Protein AF-0000000065829802 (afdb_homodimer)

Organism: Mycobacterium marinum (strain ATCC BAA-535 / M) (NCBI:txid216594)

Radius of gyration: 25.61 Å; Cα contacts (8 Å, |Δi|>4): 274; chains: 2; bounding box: 44×84×110 Å

Sequence (202 aa):
MVVASAPAKPGSVGQQESASRDATASPWVTIVWDDPVNLMTYVTYVFQKLFGYSEPHATKLMLQVHNEGRAVVSAGSREAMEVDVSKLHAAGLWATMQQDRMVVASAPAKPGSVGQQESASRDATASPWVTIVWDDPVNLMTYVTYVFQKLFGYSEPHATKLMLQVHNEGRAVVSAGSREAMEVDVSKLHAAGLWATMQQDR

Nearest PDB structures (foldseek):
  9ayo-assembly1_A  TM=1.003E+00  e=1.820E-13  Mycolicibacterium smegmatis MC2 155
  9ayn-assembly1_A  TM=9.683E-01  e=1.147E-13  Mycolicibacterium smegmatis MC2 155
  1r6o-assembly1_C  TM=9.311E-01  e=1.785E-07  Escherichia coli
  3o2h-assembly1_A  TM=8.817E-01  e=1.201E-07  Escherichia coli K-12
  2wa8-assembly2_C  TM=8.716E-01  e=1.464E-07  Escherichia coli K-12

Structure (mmCIF, N/CA/C/O backbone):
data_AF-0000000065829802-model_v1
#
loop_
_entity.id
_entity.type
_entity.pdbx_description
1 polymer 'ATP-dependent Clp protease adapter protein ClpS'
#
loop_
_atom_site.group_PDB
_atom_site.id
_atom_site.type_symbol
_atom_site.label_atom_id
_atom_site.label_alt_id
_atom_site.label_comp_id
_atom_site.label_asym_id
_atom_site.label_entity_id
_atom_site.label_seq_id
_atom_site.pdbx_PDB_ins_code
_atom_site.Cartn_x
_atom_site.Cartn_y
_atom_site.Cartn_z
_atom_site.occupancy
_atom_site.B_iso_or_equiv
_atom_site.auth_seq_id
_atom_site.auth_comp_id
_atom_site.auth_asym_id
_atom_site.auth_atom_id
_atom_site.pdbx_PDB_model_num
ATOM 1 N N . MET A 1 1 ? -8.609 -43.938 58.312 1 27.06 1 MET A N 1
ATOM 2 C CA . MET A 1 1 ? -7.906 -44.062 57.062 1 27.06 1 MET A CA 1
ATOM 3 C C . MET A 1 1 ? -8.555 -43.156 56 1 27.06 1 MET A C 1
ATOM 5 O O . MET A 1 1 ? -9.508 -43.594 55.344 1 27.06 1 MET A O 1
ATOM 9 N N . VAL A 1 2 ? -8.68 -41.906 56.375 1 39.81 2 VAL A N 1
ATOM 10 C CA . VAL A 1 2 ? -9.398 -40.875 55.625 1 39.81 2 VAL A CA 1
ATOM 11 C C . VAL A 1 2 ? -8.766 -40.75 54.25 1 39.81 2 VAL A C 1
ATOM 13 O O . VAL A 1 2 ? -7.551 -40.531 54.125 1 39.81 2 VAL A O 1
ATOM 16 N N . VAL A 1 3 ? -9.367 -41.438 53.219 1 34.28 3 VAL A N 1
ATOM 17 C CA . VAL A 1 3 ? -9.023 -41.469 51.812 1 34.28 3 VAL A CA 1
ATOM 18 C C . VAL A 1 3 ? -8.938 -40.062 51.281 1 34.28 3 VAL A C 1
ATOM 20 O O . VAL A 1 3 ? -9.844 -39.25 51.469 1 34.28 3 VAL A O 1
ATOM 23 N N . ALA A 1 4 ? -7.742 -39.438 51.312 1 39.91 4 ALA A N 1
ATOM 24 C CA . ALA A 1 4 ? -7.383 -38.125 50.781 1 39.91 4 ALA A CA 1
ATOM 25 C C . ALA A 1 4 ? -7.797 -38 49.344 1 39.91 4 ALA A C 1
ATOM 27 O O . ALA A 1 4 ? -7.496 -38.875 48.5 1 39.91 4 ALA A O 1
ATOM 28 N N . SER A 1 5 ? -9.023 -37.469 49.125 1 37.91 5 SER A N 1
ATOM 29 C CA . SER A 1 5 ? -9.516 -37.219 47.781 1 37.91 5 SER A CA 1
ATOM 30 C C . SER A 1 5 ? -8.477 -36.469 46.938 1 37.91 5 SER A C 1
ATOM 32 O O . SER A 1 5 ? -7.781 -35.594 47.438 1 37.91 5 SER A O 1
ATOM 34 N N . ALA A 1 6 ? -7.781 -37.219 46.062 1 40.75 6 ALA A N 1
ATOM 35 C CA . ALA A 1 6 ? -6.777 -36.781 45.094 1 40.75 6 ALA A CA 1
ATOM 36 C C . ALA A 1 6 ? -7.211 -35.469 44.406 1 40.75 6 ALA A C 1
ATOM 38 O O . ALA A 1 6 ? -8.383 -35.312 44.062 1 40.75 6 ALA A O 1
ATOM 39 N N . PRO A 1 7 ? -6.672 -34.312 44.875 1 35.19 7 PRO A N 1
ATOM 40 C CA . PRO A 1 7 ? -7 -33.062 44.25 1 35.19 7 PRO A CA 1
ATOM 41 C C . PRO A 1 7 ? -6.988 -33.156 42.719 1 35.19 7 PRO A C 1
ATOM 43 O O . PRO A 1 7 ? -6.172 -33.875 42.156 1 35.19 7 PRO A O 1
ATOM 46 N N . ALA A 1 8 ? -8.195 -33.156 42.094 1 40.5 8 ALA A N 1
ATOM 47 C CA . ALA A 1 8 ? -8.414 -33.125 40.656 1 40.5 8 ALA A CA 1
ATOM 48 C C . ALA A 1 8 ? -7.445 -32.156 39.969 1 40.5 8 ALA A C 1
ATOM 50 O O . ALA A 1 8 ? -7.109 -31.109 40.531 1 40.5 8 ALA A O 1
ATOM 51 N N . LYS A 1 9 ? -6.43 -32.75 39.312 1 35 9 LYS A N 1
ATOM 52 C CA . LYS A 1 9 ? -5.473 -32.031 38.469 1 35 9 LYS A CA 1
ATOM 53 C C . LYS A 1 9 ? -6.152 -30.906 37.688 1 35 9 LYS A C 1
ATOM 55 O O . LYS A 1 9 ? -7.207 -31.125 37.094 1 35 9 LYS A O 1
ATOM 60 N N . PRO A 1 10 ? -5.945 -29.609 38.125 1 34.84 10 PRO A N 1
ATOM 61 C CA . PRO A 1 10 ? -6.512 -28.516 37.344 1 34.84 10 PRO A CA 1
ATOM 62 C C . PRO A 1 10 ? -6.492 -28.781 35.844 1 34.84 10 PRO A C 1
ATOM 64 O O . PRO A 1 10 ? -5.578 -29.438 35.344 1 34.84 10 PRO A O 1
ATOM 67 N N . GLY A 1 11 ? -7.66 -29.125 35.219 1 33.25 11 GLY A N 1
ATOM 68 C CA . GLY A 1 11 ? -7.93 -29.219 33.812 1 33.25 11 GLY A CA 1
ATOM 69 C C . GLY A 1 11 ? -7.148 -28.203 32.969 1 33.25 11 GLY A C 1
ATOM 70 O O . GLY A 1 11 ? -6.965 -27.062 33.406 1 33.25 11 GLY A O 1
ATOM 71 N N . SER A 1 12 ? -5.957 -28.672 32.438 1 34.19 12 SER A N 1
ATOM 72 C CA . SER A 1 12 ? -5.18 -28 31.406 1 34.19 12 SER A CA 1
ATOM 73 C C . SER A 1 12 ? -6.086 -27.25 30.438 1 34.19 12 SER A C 1
ATOM 75 O O . SER A 1 12 ? -6.898 -27.859 29.734 1 34.19 12 SER A O 1
ATOM 77 N N . VAL A 1 13 ? -6.77 -26.172 30.969 1 33.53 13 VAL A N 1
ATOM 78 C CA . VAL A 1 13 ? -7.406 -25.297 30 1 33.53 13 VAL A CA 1
ATOM 79 C C . VAL A 1 13 ? -6.594 -25.266 28.703 1 33.53 13 VAL A C 1
ATOM 81 O O . VAL A 1 13 ? -5.41 -24.922 28.719 1 33.53 13 VAL A O 1
ATOM 84 N N . GLY A 1 14 ? -6.781 -26.328 27.891 1 32.94 14 GLY A N 1
ATOM 85 C CA . GLY A 1 14 ? -6.352 -26.281 26.516 1 32.94 14 GLY A CA 1
ATOM 86 C C . GLY A 1 14 ? -6.352 -24.875 25.938 1 32.94 14 GLY A C 1
ATOM 87 O O . GLY A 1 14 ? -7.359 -24.172 26 1 32.94 14 GLY A O 1
ATOM 88 N N . GLN A 1 15 ? -5.309 -24.078 26.266 1 33.34 15 GLN A N 1
ATOM 89 C CA . GLN A 1 15 ? -5.094 -22.859 25.5 1 33.34 15 GLN A CA 1
ATOM 90 C C . GLN A 1 15 ? -5.504 -23.062 24.031 1 33.34 15 GLN A C 1
ATOM 92 O O . GLN A 1 15 ? -4.879 -23.828 23.312 1 33.34 15 GLN A O 1
ATOM 97 N N . GLN A 1 16 ? -6.859 -23.203 23.844 1 33.34 16 GLN A N 1
ATOM 98 C CA . GLN A 1 16 ? -7.348 -23.062 22.484 1 33.34 16 GLN A CA 1
ATOM 99 C C . GLN A 1 16 ? -6.484 -22.109 21.672 1 33.34 16 GLN A C 1
ATOM 101 O O . GLN A 1 16 ? -6.312 -20.953 22.062 1 33.34 16 GLN A O 1
ATOM 106 N N . GLU A 1 17 ? -5.301 -22.516 21.328 1 31.36 17 GLU A N 1
ATOM 107 C CA . GLU A 1 17 ? -4.66 -21.781 20.25 1 31.36 17 GLU A CA 1
ATOM 108 C C . GLU A 1 17 ? -5.695 -21.188 19.297 1 31.36 17 GLU A C 1
ATOM 110 O O . GLU A 1 17 ? -6.48 -21.938 18.688 1 31.36 17 GLU A O 1
ATOM 115 N N . SER A 1 18 ? -6.402 -20.203 19.797 1 33.16 18 SER A N 1
ATOM 116 C CA . SER A 1 18 ? -7.141 -19.422 18.812 1 33.16 18 SER A CA 1
ATOM 117 C C . SER A 1 18 ? -6.438 -19.438 17.469 1 33.16 18 SER A C 1
ATOM 119 O O . SER A 1 18 ? -5.363 -18.844 17.312 1 33.16 18 SER A O 1
ATOM 121 N N . ALA A 1 19 ? -6.113 -20.578 16.969 1 33.97 19 ALA A N 1
ATOM 122 C CA . ALA A 1 19 ? -5.844 -20.516 15.531 1 33.97 19 ALA A CA 1
ATOM 123 C C . ALA A 1 19 ? -6.656 -19.391 14.867 1 33.97 19 ALA A C 1
ATOM 125 O O . ALA A 1 19 ? -7.887 -19.453 14.836 1 33.97 19 ALA A O 1
ATOM 126 N N . SER A 1 20 ? -6.379 -18.156 15.305 1 34.97 20 SER A N 1
ATOM 127 C CA . SER A 1 20 ? -6.91 -17.016 14.562 1 34.97 20 SER A CA 1
ATOM 128 C C . SER A 1 20 ? -7.109 -17.359 13.094 1 34.97 20 SER A C 1
ATOM 130 O O . SER A 1 20 ? -6.145 -17.641 12.375 1 34.97 20 SER A O 1
ATOM 132 N N . ARG A 1 21 ? -7.844 -18.172 12.766 1 36.91 21 ARG A N 1
ATOM 133 C CA . ARG A 1 21 ? -8.492 -18.141 11.453 1 36.91 21 ARG A CA 1
ATOM 134 C C . ARG A 1 21 ? -8.414 -16.734 10.852 1 36.91 21 ARG A C 1
ATOM 136 O O . ARG A 1 21 ? -9.375 -15.969 10.914 1 36.91 21 ARG A O 1
ATOM 143 N N . ASP A 1 22 ? -7.555 -15.906 11.188 1 40.69 22 ASP A N 1
ATOM 144 C CA . ASP A 1 22 ? -7.094 -14.656 10.594 1 40.69 22 ASP A CA 1
ATOM 145 C C . ASP A 1 22 ?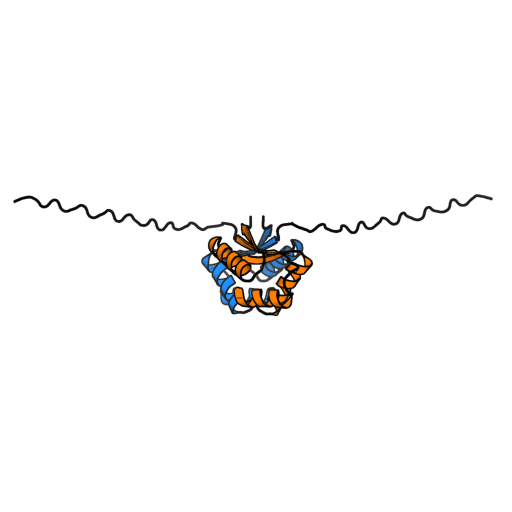 -6.965 -14.781 9.078 1 40.69 22 ASP A C 1
ATOM 147 O O . ASP A 1 22 ? -5.855 -14.789 8.547 1 40.69 22 ASP A O 1
ATOM 151 N N . ALA A 1 23 ? -7.355 -15.75 8.508 1 43.78 23 ALA A N 1
ATOM 152 C CA . ALA A 1 23 ? -7.613 -16.031 7.098 1 43.78 23 ALA A CA 1
ATOM 153 C C . ALA A 1 23 ? -7.867 -14.734 6.324 1 43.78 23 ALA A C 1
ATOM 155 O O . ALA A 1 23 ? -6.926 -14.094 5.848 1 43.78 23 ALA A O 1
ATOM 156 N N . THR A 1 24 ? -9.172 -14.68 5.473 1 52.91 24 THR A N 1
ATOM 157 C CA . THR A 1 24 ? -9.688 -13.953 4.316 1 52.91 24 THR A CA 1
ATOM 158 C C . THR A 1 24 ? -9.953 -12.492 4.672 1 52.91 24 THR A C 1
ATOM 160 O O . THR A 1 24 ? -10.734 -11.82 3.998 1 52.91 24 THR A O 1
ATOM 163 N N . ALA A 1 25 ? -9.648 -12.156 5.871 1 65.5 25 ALA A N 1
ATOM 164 C CA . ALA A 1 25 ? -10.094 -10.797 6.18 1 65.5 25 ALA A CA 1
ATOM 165 C C . ALA A 1 25 ? -9.367 -9.773 5.316 1 65.5 25 ALA A C 1
ATOM 167 O O . ALA A 1 25 ? -8.18 -9.945 5.004 1 65.5 25 ALA A O 1
ATOM 168 N N . SER A 1 26 ? -10.086 -9.008 4.82 1 81.56 26 SER A N 1
ATOM 169 C CA . SER A 1 26 ? -9.617 -7.887 4.008 1 81.56 26 SER A CA 1
ATOM 170 C C . SER A 1 26 ? -8.539 -7.098 4.734 1 81.56 26 SER A C 1
ATOM 172 O O . SER A 1 26 ? -8.648 -6.84 5.934 1 81.56 26 SER A O 1
ATOM 174 N N . PRO A 1 27 ? -7.43 -6.941 4.188 1 91.19 27 PRO A N 1
ATOM 175 C CA . PRO A 1 27 ? -6.355 -6.172 4.812 1 91.19 27 PRO A CA 1
ATOM 176 C C . PRO A 1 27 ? -6.793 -4.773 5.23 1 91.19 27 PRO A C 1
ATOM 178 O O . PRO A 1 27 ? -7.781 -4.25 4.707 1 91.19 27 PRO A O 1
ATOM 181 N N . TRP A 1 28 ? -6.207 -4.281 6.336 1 94.56 28 TRP A N 1
ATOM 182 C CA . TRP A 1 28 ? -6.34 -2.883 6.734 1 94.56 28 TRP A CA 1
ATOM 183 C C . TRP A 1 28 ? -5.301 -2.016 6.027 1 94.56 28 TRP A C 1
ATOM 185 O O . TRP A 1 28 ? -4.207 -2.484 5.703 1 94.56 28 TRP A O 1
ATOM 195 N N . VAL A 1 29 ? -5.684 -0.737 5.758 1 96.88 29 VAL A N 1
ATOM 196 C CA . VAL A 1 29 ? -4.746 0.194 5.137 1 96.88 29 VAL A CA 1
ATOM 197 C C . VAL A 1 29 ? -4.648 1.466 5.977 1 96.88 29 VAL A C 1
ATOM 199 O O . VAL A 1 29 ? -5.594 1.823 6.684 1 96.88 29 VAL A O 1
ATOM 202 N N . THR A 1 30 ? -3.512 2.105 5.914 1 97.75 30 THR A N 1
ATOM 203 C CA . THR A 1 30 ? -3.299 3.434 6.48 1 97.75 30 THR A CA 1
ATOM 204 C C . THR A 1 30 ? -3.385 4.504 5.395 1 97.75 30 THR A C 1
ATOM 206 O O . THR A 1 30 ? -2.754 4.379 4.344 1 97.75 30 THR A O 1
ATOM 209 N N . ILE A 1 31 ? -4.133 5.52 5.707 1 97.31 31 ILE A N 1
ATOM 210 C CA . ILE A 1 31 ? -4.332 6.617 4.77 1 97.31 31 ILE A CA 1
ATOM 211 C C . ILE A 1 31 ? -3.752 7.902 5.348 1 97.31 31 ILE A C 1
ATOM 213 O O . ILE A 1 31 ? -4.062 8.273 6.484 1 97.31 31 ILE A O 1
ATOM 217 N N . VAL A 1 32 ? -2.922 8.57 4.559 1 97.94 32 VAL A N 1
ATOM 218 C CA . VAL A 1 32 ? -2.43 9.898 4.914 1 97.94 32 VAL A CA 1
ATOM 219 C C . VAL A 1 32 ? -3.203 10.961 4.141 1 97.94 32 VAL A C 1
ATOM 221 O O . VAL A 1 32 ? -3.463 10.805 2.947 1 97.94 32 VAL A O 1
ATOM 224 N N . TRP A 1 33 ? -3.502 12 4.828 1 97.06 33 TRP A N 1
ATOM 225 C CA . TRP A 1 33 ? -4.324 13.062 4.266 1 97.06 33 TRP A CA 1
ATOM 226 C C . TRP A 1 33 ? -3.494 14.32 4.031 1 97.06 33 TRP A C 1
ATOM 228 O O . TRP A 1 33 ? -2.557 14.609 4.777 1 97.06 33 TRP A O 1
ATOM 238 N N . ASP A 1 34 ? -3.891 15.039 2.965 1 95.62 34 ASP A N 1
ATOM 239 C CA . ASP A 1 34 ? -3.209 16.297 2.645 1 95.62 34 ASP A CA 1
ATOM 240 C C . ASP A 1 34 ? -3.363 17.312 3.773 1 95.62 34 ASP A C 1
ATOM 242 O O . ASP A 1 34 ? -4.457 17.469 4.316 1 95.62 34 ASP A O 1
ATOM 246 N N . ASP A 1 35 ? -2.326 17.828 4.176 1 87.56 35 ASP A N 1
ATOM 247 C CA . ASP A 1 35 ? -2.305 18.891 5.188 1 87.56 35 ASP A CA 1
ATOM 248 C C . ASP A 1 35 ? -1.43 20.062 4.742 1 87.56 35 ASP A C 1
ATOM 250 O O . ASP A 1 35 ? -0.266 19.859 4.387 1 87.56 35 ASP A O 1
ATOM 254 N N . PRO A 1 36 ? -1.891 21.312 4.824 1 88.06 36 PRO A N 1
ATOM 255 C CA . PRO A 1 36 ? -1.175 22.5 4.352 1 88.06 36 PRO A CA 1
ATOM 256 C C . PRO A 1 36 ? -0.076 22.938 5.316 1 88.06 36 PRO A C 1
ATOM 258 O O . PRO A 1 36 ? 0.604 23.938 5.062 1 88.06 36 PRO A O 1
ATOM 261 N N . VAL A 1 37 ? 0.196 22.297 6.254 1 92.81 37 VAL A N 1
ATOM 262 C CA . VAL A 1 37 ? 1.109 22.734 7.305 1 92.81 37 VAL A CA 1
ATOM 263 C C . VAL A 1 37 ? 2.525 22.266 6.988 1 92.81 37 VAL A C 1
ATOM 265 O O . VAL A 1 37 ? 3.496 22.984 7.219 1 92.81 37 VAL A O 1
ATOM 268 N N . ASN A 1 38 ? 2.721 21.094 6.492 1 96.88 38 ASN A N 1
ATOM 269 C CA . ASN A 1 38 ? 4.02 20.438 6.352 1 96.88 38 ASN A CA 1
ATOM 270 C C . ASN A 1 38 ? 4.609 20.672 4.961 1 96.88 38 ASN A C 1
ATOM 272 O O . ASN A 1 38 ? 3.873 20.781 3.979 1 96.88 38 ASN A O 1
ATOM 276 N N . LEU A 1 39 ? 5.953 20.703 4.809 1 97.12 39 LEU A N 1
ATOM 277 C CA . LEU A 1 39 ? 6.66 20.781 3.533 1 97.12 39 LEU A CA 1
ATOM 278 C C . LEU A 1 39 ? 6.617 19.422 2.816 1 97.12 39 LEU A C 1
ATOM 280 O O . LEU A 1 39 ? 6.68 18.375 3.457 1 97.12 39 LEU A O 1
ATOM 284 N N . MET A 1 40 ? 6.633 19.5 1.456 1 97.88 40 MET A N 1
ATOM 285 C CA . MET A 1 40 ? 6.68 18.297 0.637 1 97.88 40 MET A CA 1
ATOM 286 C C . MET A 1 40 ? 7.902 17.453 0.981 1 97.88 40 MET A C 1
ATOM 288 O O . MET A 1 40 ? 7.816 16.219 1.038 1 97.88 40 MET A O 1
ATOM 292 N N . THR A 1 41 ? 8.984 18.062 1.21 1 97.75 41 THR A N 1
ATOM 293 C CA . THR A 1 41 ? 10.242 17.375 1.506 1 97.75 41 THR A CA 1
ATOM 294 C C . THR A 1 41 ? 10.156 16.656 2.848 1 97.75 41 THR A C 1
ATOM 296 O O . THR A 1 41 ? 10.695 15.562 3.004 1 97.75 41 THR A O 1
ATOM 299 N N . TYR A 1 42 ? 9.5 17.344 3.746 1 98.38 42 TYR A N 1
ATOM 300 C CA . TYR A 1 42 ? 9.352 16.734 5.059 1 98.38 42 TYR A CA 1
ATOM 301 C C . TYR A 1 42 ? 8.469 15.492 4.988 1 98.38 42 TYR A C 1
ATOM 303 O O . TYR A 1 42 ? 8.805 14.453 5.559 1 98.38 42 TYR A O 1
ATOM 311 N N . VAL A 1 43 ? 7.34 15.609 4.328 1 98.62 43 VAL A N 1
ATOM 312 C CA . VAL A 1 43 ? 6.438 14.477 4.172 1 98.62 43 VAL A CA 1
ATOM 313 C C . VAL A 1 43 ? 7.176 13.312 3.512 1 98.62 43 VAL A C 1
ATOM 315 O O . VAL A 1 43 ? 7.082 12.172 3.965 1 98.62 43 VAL A O 1
ATOM 318 N N . THR A 1 44 ? 7.941 13.555 2.461 1 98.44 44 THR A N 1
ATOM 319 C CA . THR A 1 44 ? 8.727 12.531 1.773 1 98.44 44 THR A CA 1
ATOM 320 C C . THR A 1 44 ? 9.703 11.867 2.734 1 98.44 44 THR A C 1
ATOM 322 O O . THR A 1 44 ? 9.82 10.641 2.758 1 98.44 44 THR A O 1
ATOM 325 N N . TYR A 1 45 ? 10.312 12.68 3.52 1 98.44 45 TYR A N 1
ATOM 326 C CA . TYR A 1 45 ? 11.266 12.195 4.508 1 98.44 45 TYR A CA 1
ATOM 327 C C . TYR A 1 45 ? 10.586 11.281 5.52 1 98.44 45 TYR A C 1
ATOM 329 O O . TYR A 1 45 ? 11.117 10.219 5.863 1 98.44 45 TYR A O 1
ATOM 337 N N . VAL A 1 46 ? 9.477 11.672 6.051 1 98.5 46 VAL A N 1
ATOM 338 C CA . VAL A 1 46 ? 8.75 10.875 7.027 1 98.5 46 VAL A CA 1
ATOM 339 C C . VAL A 1 46 ? 8.406 9.508 6.43 1 98.5 46 VAL A C 1
ATOM 341 O O . VAL A 1 46 ? 8.562 8.477 7.086 1 98.5 46 VAL A O 1
ATOM 344 N N . PHE A 1 47 ? 7.949 9.414 5.125 1 97.94 47 PHE A N 1
ATOM 345 C CA . PHE A 1 47 ? 7.625 8.148 4.469 1 97.94 47 PHE A CA 1
ATOM 346 C C . PHE A 1 47 ? 8.852 7.25 4.395 1 97.94 47 PHE A C 1
ATOM 348 O O . PHE A 1 47 ? 8.758 6.035 4.586 1 97.94 47 PHE A O 1
ATOM 355 N N . GLN A 1 48 ? 9.984 7.832 4.09 1 97.25 48 GLN A N 1
ATOM 356 C CA . GLN A 1 48 ? 11.219 7.051 4.043 1 97.25 48 GLN A CA 1
ATOM 357 C C . GLN A 1 48 ? 11.57 6.5 5.418 1 97.25 48 GLN A C 1
ATOM 359 O O . GLN A 1 48 ? 11.867 5.309 5.562 1 97.25 48 GLN A O 1
ATOM 364 N N . LYS A 1 49 ? 11.445 7.289 6.336 1 97.44 49 LYS A N 1
ATOM 365 C CA . LYS A 1 49 ? 11.922 6.945 7.676 1 97.44 49 LYS A CA 1
ATOM 366 C C . LYS A 1 49 ? 10.992 5.934 8.344 1 97.44 49 LYS A C 1
ATOM 368 O O . LYS A 1 49 ? 11.453 4.98 8.969 1 97.44 49 LYS A O 1
ATOM 373 N N . LEU A 1 50 ? 9.75 6.105 8.266 1 97.5 50 LEU A N 1
ATOM 374 C CA . LEU A 1 50 ? 8.797 5.273 8.992 1 97.5 50 LEU A CA 1
ATOM 375 C C . LEU A 1 50 ? 8.594 3.938 8.281 1 97.5 50 LEU A C 1
ATOM 377 O O . LEU A 1 50 ? 8.391 2.91 8.93 1 97.5 50 LEU A O 1
ATOM 381 N N . PHE A 1 51 ? 8.648 3.938 6.938 1 95.81 51 PHE A N 1
ATOM 382 C CA . PHE A 1 51 ? 8.219 2.748 6.211 1 95.81 51 PHE A CA 1
ATOM 383 C C . PHE A 1 51 ? 9.391 2.131 5.449 1 95.81 51 PHE A C 1
ATOM 385 O O . PHE A 1 51 ? 9.25 1.058 4.859 1 95.81 51 PHE A O 1
ATOM 392 N N . GLY A 1 52 ? 10.492 2.826 5.344 1 93.12 52 GLY A N 1
ATOM 393 C CA . GLY A 1 52 ? 11.648 2.309 4.633 1 93.12 52 GLY A CA 1
ATOM 394 C C . GLY A 1 52 ? 11.516 2.396 3.123 1 93.12 52 GLY A C 1
ATOM 395 O O . GLY A 1 52 ? 12.078 1.58 2.395 1 93.12 52 GLY A O 1
ATOM 396 N N . TYR A 1 53 ? 10.742 3.207 2.697 1 95.44 53 TYR A N 1
ATOM 397 C CA . TYR A 1 53 ? 10.516 3.344 1.262 1 95.44 53 TYR A CA 1
ATOM 398 C C . TYR A 1 53 ? 11.703 4.016 0.585 1 95.44 53 TYR A C 1
ATOM 400 O O . TYR A 1 53 ? 12.375 4.859 1.188 1 95.44 53 TYR A O 1
ATOM 408 N N . SER A 1 54 ? 11.93 3.586 -0.704 1 94.19 54 SER A N 1
ATOM 409 C CA . SER A 1 54 ? 12.898 4.316 -1.513 1 94.19 54 SER A CA 1
ATOM 410 C C . SER A 1 54 ? 12.453 5.762 -1.729 1 94.19 54 SER A C 1
ATOM 412 O O . SER A 1 54 ? 11.266 6.078 -1.62 1 94.19 54 SER A O 1
ATOM 414 N N . GLU A 1 55 ? 13.438 6.672 -2.066 1 95.06 55 GLU A N 1
ATOM 415 C CA . GLU A 1 55 ? 13.125 8.078 -2.289 1 95.06 55 GLU A CA 1
ATOM 416 C C . GLU A 1 55 ? 12.125 8.25 -3.43 1 95.06 55 GLU A C 1
ATOM 418 O O . GLU A 1 55 ? 11.133 8.977 -3.291 1 95.06 55 GLU A O 1
ATOM 423 N N . PRO A 1 56 ? 12.305 7.527 -4.539 1 95.19 56 PRO A N 1
ATOM 424 C CA . PRO A 1 56 ? 11.344 7.688 -5.629 1 95.19 56 PRO A CA 1
ATOM 425 C C . PRO A 1 56 ? 9.938 7.25 -5.238 1 95.19 56 PRO A C 1
ATOM 427 O O . PRO A 1 56 ? 8.961 7.926 -5.566 1 95.19 56 PRO A O 1
ATOM 430 N N . HIS A 1 57 ? 9.836 6.191 -4.551 1 94.5 57 HIS A N 1
ATOM 431 C CA . HIS A 1 57 ? 8.516 5.723 -4.129 1 94.5 57 HIS A CA 1
ATOM 432 C C . HIS A 1 57 ? 7.895 6.672 -3.115 1 94.5 57 HIS A C 1
ATOM 434 O O . HIS A 1 57 ? 6.699 6.973 -3.193 1 94.5 57 HIS A O 1
ATOM 440 N N . ALA A 1 58 ? 8.695 7.117 -2.166 1 97.12 58 ALA A N 1
ATOM 441 C CA . ALA A 1 58 ? 8.219 8.062 -1.163 1 97.12 58 ALA A CA 1
ATOM 442 C C . ALA A 1 58 ? 7.742 9.359 -1.814 1 97.12 58 ALA A C 1
ATOM 444 O O . ALA A 1 58 ? 6.723 9.922 -1.412 1 97.12 58 ALA A O 1
ATOM 445 N N . THR A 1 59 ? 8.469 9.844 -2.77 1 97.75 59 THR A N 1
ATOM 446 C CA . THR A 1 59 ? 8.102 11.055 -3.496 1 97.75 59 THR A CA 1
ATOM 447 C C . THR A 1 59 ? 6.781 10.852 -4.242 1 97.75 59 THR A C 1
ATOM 449 O O . THR A 1 59 ? 5.922 11.734 -4.242 1 97.75 59 THR A O 1
ATOM 452 N N . LYS A 1 60 ? 6.617 9.711 -4.844 1 96.75 60 LYS A N 1
ATOM 453 C CA . LYS A 1 60 ? 5.383 9.406 -5.559 1 96.75 60 LYS A CA 1
ATOM 454 C C . LYS A 1 60 ? 4.18 9.438 -4.617 1 96.75 60 LYS A C 1
ATOM 456 O O . LYS A 1 60 ? 3.145 10.016 -4.945 1 96.75 60 LYS A O 1
ATOM 461 N N . LEU A 1 61 ? 4.328 8.844 -3.467 1 97.31 61 LEU A N 1
ATOM 462 C CA . LEU A 1 61 ? 3.252 8.828 -2.482 1 97.31 61 LEU A CA 1
ATOM 463 C C . LEU A 1 61 ? 2.941 10.242 -1.999 1 97.31 61 LEU A C 1
ATOM 465 O O . LEU A 1 61 ? 1.773 10.609 -1.854 1 97.31 61 LEU A O 1
ATOM 469 N N . MET A 1 62 ? 4.023 10.992 -1.705 1 98.19 62 MET A N 1
ATOM 470 C CA . MET A 1 62 ? 3.855 12.383 -1.287 1 98.19 62 MET A CA 1
ATOM 471 C C . MET A 1 62 ? 3.076 13.18 -2.332 1 98.19 62 MET A C 1
ATOM 473 O O . MET A 1 62 ? 2.143 13.906 -1.994 1 98.19 62 MET A O 1
ATOM 477 N N . LEU A 1 63 ? 3.408 13.023 -3.562 1 97.19 63 LEU A N 1
ATOM 478 C CA . LEU A 1 63 ? 2.723 13.727 -4.641 1 97.19 63 LEU A CA 1
ATOM 479 C C . LEU A 1 63 ? 1.269 13.273 -4.742 1 97.19 63 LEU A C 1
ATOM 481 O O . LEU A 1 63 ? 0.385 14.086 -5.035 1 97.19 63 LEU A O 1
ATOM 485 N N . GLN A 1 64 ? 1.016 12.023 -4.551 1 96.56 64 GLN A N 1
ATOM 486 C CA . GLN A 1 64 ? -0.355 11.523 -4.555 1 96.56 64 GLN A CA 1
ATOM 487 C C . GLN A 1 64 ? -1.189 12.195 -3.469 1 96.56 64 GLN A C 1
ATOM 489 O O . GLN A 1 64 ? -2.324 12.609 -3.717 1 96.56 64 GLN A O 1
ATOM 494 N N . VAL A 1 65 ? -0.652 12.312 -2.273 1 97 65 VAL A N 1
ATOM 495 C CA . VAL A 1 65 ? -1.334 13.016 -1.19 1 97 65 VAL A CA 1
ATOM 496 C C . VAL A 1 65 ? -1.659 14.438 -1.624 1 97 65 VAL A C 1
ATOM 498 O O . VAL A 1 65 ? -2.787 14.906 -1.449 1 97 65 VAL A O 1
ATOM 501 N N . HIS A 1 66 ? -0.67 15.062 -2.197 1 94.94 66 HIS A N 1
ATOM 502 C CA . HIS A 1 66 ? -0.807 16.453 -2.609 1 94.94 66 HIS A CA 1
ATOM 503 C C . HIS A 1 66 ? -1.841 16.594 -3.721 1 94.94 66 HIS A C 1
ATOM 505 O O . HIS A 1 66 ? -2.652 17.531 -3.701 1 94.94 66 HIS A O 1
ATOM 511 N N . ASN A 1 67 ? -1.876 15.758 -4.617 1 94.31 67 ASN A N 1
ATOM 512 C CA . ASN A 1 67 ? -2.688 15.914 -5.82 1 94.31 67 ASN A CA 1
ATOM 513 C C . ASN A 1 67 ? -4.09 15.344 -5.629 1 94.31 67 ASN A C 1
ATOM 515 O O . ASN A 1 67 ? -5.055 15.844 -6.203 1 94.31 67 ASN A O 1
ATOM 519 N N . GLU A 1 68 ? -4.184 14.32 -4.844 1 92.88 68 GLU A N 1
ATOM 520 C CA . GLU A 1 68 ? -5.457 13.617 -4.715 1 92.88 68 GLU A CA 1
ATOM 521 C C . GLU A 1 68 ? -6.094 13.875 -3.35 1 92.88 68 GLU A C 1
ATOM 523 O O . GLU A 1 68 ? -7.23 13.469 -3.102 1 92.88 68 GLU A O 1
ATOM 528 N N . GLY A 1 69 ? -5.352 14.469 -2.479 1 94.56 69 GLY A N 1
ATOM 529 C CA . GLY A 1 69 ? -5.848 14.797 -1.151 1 94.56 69 GLY A CA 1
ATOM 530 C C . GLY A 1 69 ? -5.578 13.711 -0.13 1 94.56 69 GLY A C 1
ATOM 531 O O . GLY A 1 69 ? -5.758 13.922 1.071 1 94.56 69 GLY A O 1
ATOM 532 N N . ARG A 1 70 ? -5.137 12.508 -0.614 1 95.19 70 ARG A N 1
ATOM 533 C CA . ARG A 1 70 ? -4.848 11.383 0.274 1 95.19 70 ARG A CA 1
ATOM 534 C C . ARG A 1 70 ? -4.086 10.281 -0.46 1 95.19 70 ARG A C 1
ATOM 536 O O . ARG A 1 70 ? -4.059 10.258 -1.692 1 95.19 70 ARG A O 1
ATOM 543 N N . ALA A 1 71 ? -3.559 9.367 0.274 1 96.69 71 ALA A N 1
ATOM 544 C CA . ALA A 1 71 ? -2.898 8.195 -0.286 1 96.69 71 ALA A CA 1
ATOM 545 C C . ALA A 1 71 ? -2.816 7.066 0.744 1 96.69 71 ALA A C 1
ATOM 547 O O . ALA A 1 71 ? -2.592 7.32 1.93 1 96.69 71 ALA A O 1
ATOM 548 N N . VAL A 1 72 ? -3.029 5.867 0.296 1 96.94 72 VAL A N 1
ATOM 549 C CA . VAL A 1 72 ? -2.688 4.703 1.109 1 96.94 72 VAL A CA 1
ATOM 550 C C . VAL A 1 72 ? -1.169 4.582 1.223 1 96.94 72 VAL A C 1
ATOM 552 O O . VAL A 1 72 ? -0.466 4.535 0.211 1 96.94 72 VAL A O 1
ATOM 555 N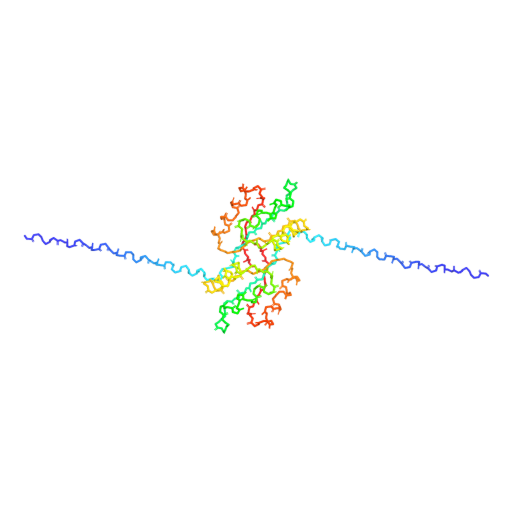 N . VAL A 1 73 ? -0.671 4.426 2.488 1 97.56 73 VAL A N 1
ATOM 556 C CA . VAL A 1 73 ? 0.782 4.445 2.613 1 97.56 73 VAL A CA 1
ATOM 557 C C . VAL A 1 73 ? 1.272 3.115 3.18 1 97.56 73 VAL A C 1
ATOM 559 O O . VAL A 1 73 ? 2.457 2.789 3.08 1 97.56 73 VAL A O 1
ATOM 562 N N . SER A 1 74 ? 0.458 2.361 3.762 1 96.69 74 SER A N 1
ATOM 563 C CA . SER A 1 74 ? 0.808 1.038 4.27 1 96.69 74 SER A CA 1
ATOM 564 C C . SER A 1 74 ? -0.425 0.148 4.391 1 96.69 74 SER A C 1
ATOM 566 O O . SER A 1 74 ? -1.556 0.638 4.363 1 96.69 74 SER A O 1
ATOM 568 N N . ALA A 1 75 ? -0.232 -1.181 4.523 1 96.19 75 ALA A N 1
ATOM 569 C CA . ALA A 1 75 ? -1.317 -2.15 4.645 1 96.19 75 ALA A CA 1
ATOM 570 C C . ALA A 1 75 ? -0.878 -3.365 5.457 1 96.19 75 ALA A C 1
ATOM 572 O O . ALA A 1 75 ? 0.292 -3.752 5.426 1 96.19 75 ALA A O 1
ATOM 573 N N . GLY A 1 76 ? -1.799 -3.979 6.117 1 94.44 76 GLY A N 1
ATOM 574 C CA . GLY A 1 76 ? -1.521 -5.152 6.934 1 94.44 76 GLY A CA 1
ATOM 575 C C . GLY A 1 76 ? -2.611 -5.445 7.945 1 94.44 76 GLY A C 1
ATOM 576 O O . GLY A 1 76 ? -3.799 -5.305 7.645 1 94.44 76 GLY A O 1
ATOM 577 N N . SER A 1 77 ? -2.217 -5.906 9.078 1 93.5 77 SER A N 1
ATOM 578 C CA . SER A 1 77 ? -3.156 -6.211 10.148 1 93.5 77 SER A CA 1
ATOM 579 C C . SER A 1 77 ? -3.693 -4.938 10.789 1 93.5 77 SER A C 1
ATOM 581 O O . SER A 1 77 ? -3.082 -3.873 10.672 1 93.5 77 SER A O 1
ATOM 583 N N . ARG A 1 78 ? -4.785 -5.066 11.453 1 94.56 78 ARG A N 1
ATOM 584 C CA . ARG A 1 78 ? -5.367 -3.922 12.148 1 94.56 78 ARG A CA 1
ATOM 585 C C . ARG A 1 78 ? -4.375 -3.326 13.148 1 94.56 78 ARG A C 1
ATOM 587 O O . ARG A 1 78 ? -4.191 -2.107 13.195 1 94.56 78 ARG A O 1
ATOM 594 N N . GLU A 1 79 ? -3.76 -4.156 13.938 1 96.75 79 GLU A N 1
ATOM 595 C CA . GLU A 1 79 ? -2.82 -3.705 14.961 1 96.75 79 GLU A CA 1
ATOM 596 C C . GLU A 1 79 ? -1.647 -2.953 14.336 1 96.75 79 GLU A C 1
ATOM 598 O O . GLU A 1 79 ? -1.216 -1.924 14.859 1 96.75 79 GLU A O 1
ATOM 603 N N . ALA A 1 80 ? -1.189 -3.475 13.273 1 96.69 80 ALA A N 1
ATOM 604 C CA . ALA A 1 80 ? -0.063 -2.836 12.594 1 96.69 80 ALA A CA 1
ATOM 605 C C . ALA A 1 80 ? -0.453 -1.462 12.055 1 96.69 80 ALA A C 1
ATOM 607 O O . ALA A 1 80 ? 0.339 -0.519 12.109 1 96.69 80 ALA A O 1
ATOM 608 N N . MET A 1 81 ? -1.651 -1.333 11.602 1 97.56 81 MET A N 1
ATOM 609 C CA . MET A 1 81 ? -2.102 -0.061 11.039 1 97.56 81 MET A CA 1
ATOM 610 C C . MET A 1 81 ? -2.34 0.963 12.148 1 97.56 81 MET A C 1
ATOM 612 O O . MET A 1 81 ? -2.074 2.152 11.961 1 97.56 81 MET A O 1
ATOM 616 N N . GLU A 1 82 ? -2.803 0.475 13.266 1 98.5 82 GLU A N 1
ATOM 617 C CA . GLU A 1 82 ? -2.936 1.359 14.422 1 98.5 82 GLU A CA 1
ATOM 618 C C . GLU A 1 82 ? -1.591 1.965 14.812 1 98.5 82 GLU A C 1
ATOM 620 O O . GLU A 1 82 ? -1.506 3.154 15.117 1 98.5 82 GLU A O 1
ATOM 625 N N . VAL A 1 83 ? -0.603 1.174 14.789 1 98.62 83 VAL A N 1
ATOM 626 C CA . VAL A 1 83 ? 0.745 1.629 15.117 1 98.62 83 VAL A CA 1
ATOM 627 C C . VAL A 1 83 ? 1.21 2.652 14.086 1 98.62 83 VAL A C 1
ATOM 629 O O . VAL A 1 83 ? 1.753 3.701 14.438 1 98.62 83 VAL A O 1
ATOM 632 N N . ASP A 1 84 ? 0.998 2.355 12.812 1 98.62 84 ASP A N 1
ATOM 633 C CA . ASP A 1 84 ? 1.428 3.258 11.75 1 98.62 84 ASP A CA 1
ATOM 634 C C . ASP A 1 84 ? 0.731 4.613 11.859 1 98.62 84 ASP A C 1
ATOM 636 O O . ASP A 1 84 ? 1.37 5.656 1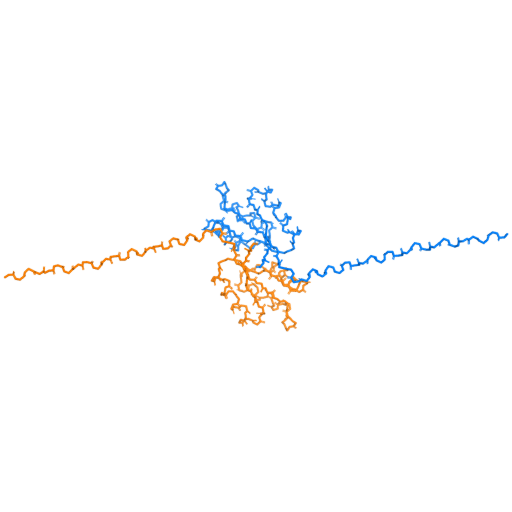1.719 1 98.62 84 ASP A O 1
ATOM 640 N N . VAL A 1 85 ? -0.558 4.602 12.156 1 98.75 85 VAL A N 1
ATOM 641 C CA . VAL A 1 85 ? -1.302 5.848 12.32 1 98.75 85 VAL A CA 1
ATOM 642 C C . VAL A 1 85 ? -0.714 6.656 13.477 1 98.75 85 VAL A C 1
ATOM 644 O O . VAL A 1 85 ? -0.51 7.863 13.352 1 98.75 85 VAL A O 1
ATOM 647 N N . SER A 1 86 ? -0.431 5.973 14.57 1 98.88 86 SER A N 1
ATOM 648 C CA . SER A 1 86 ? 0.136 6.645 15.742 1 98.88 86 SER A CA 1
ATOM 649 C C . SER A 1 86 ? 1.482 7.281 15.406 1 98.88 86 SER A C 1
ATOM 651 O O . SER A 1 86 ? 1.752 8.414 15.805 1 98.88 86 SER A O 1
ATOM 653 N N . LYS A 1 87 ? 2.336 6.594 14.664 1 98.88 87 LYS A N 1
ATOM 654 C CA . LYS A 1 87 ? 3.65 7.113 14.305 1 98.88 87 LYS A CA 1
ATOM 655 C C . LYS A 1 87 ? 3.527 8.312 13.367 1 98.88 87 LYS A C 1
ATOM 657 O O . LYS A 1 87 ? 4.285 9.281 13.492 1 98.88 87 LYS A O 1
ATOM 662 N N . LEU A 1 88 ? 2.627 8.203 12.508 1 98.81 88 LEU A N 1
ATOM 663 C CA . LEU A 1 88 ? 2.398 9.305 11.586 1 98.81 88 LEU A CA 1
ATOM 664 C C . LEU A 1 88 ? 1.909 10.547 12.32 1 98.81 88 LEU A C 1
ATOM 666 O O . LEU A 1 88 ? 2.389 11.648 12.07 1 98.81 88 LEU A O 1
ATOM 670 N N . HIS A 1 89 ? 0.985 10.367 13.266 1 98.69 89 HIS A N 1
ATOM 671 C CA . HIS A 1 89 ? 0.519 11.477 14.086 1 98.69 89 HIS A CA 1
ATOM 672 C C . HIS A 1 89 ? 1.662 12.086 14.898 1 98.69 89 HIS A C 1
ATOM 674 O O . HIS A 1 89 ? 1.781 13.305 14.992 1 98.69 89 HIS A O 1
ATOM 680 N N . ALA A 1 90 ? 2.439 11.25 15.414 1 98.69 90 ALA A N 1
ATOM 681 C CA . ALA A 1 90 ? 3.584 11.719 16.188 1 98.69 90 ALA A CA 1
ATOM 682 C C . ALA A 1 90 ? 4.535 12.539 15.328 1 98.69 90 ALA A C 1
ATOM 684 O O . ALA A 1 90 ? 5.195 13.453 15.812 1 98.69 90 ALA A O 1
ATOM 685 N N . ALA A 1 91 ? 4.57 12.258 14.062 1 98.38 91 ALA A N 1
ATOM 686 C CA . ALA A 1 91 ? 5.418 12.984 13.117 1 98.38 91 ALA A CA 1
ATOM 687 C C . ALA A 1 91 ? 4.707 14.219 12.57 1 98.38 91 ALA A C 1
ATOM 689 O O . ALA A 1 91 ? 5.219 14.891 11.672 1 98.38 91 ALA A O 1
ATOM 690 N N . GLY A 1 92 ? 3.473 14.453 13.016 1 98 92 GLY A N 1
ATOM 691 C CA . GLY A 1 92 ? 2.75 15.656 12.633 1 98 92 GLY A CA 1
ATOM 692 C C . GLY A 1 92 ? 1.935 15.484 11.367 1 98 92 GLY A C 1
ATOM 693 O O . GLY A 1 92 ? 1.555 16.469 10.734 1 98 92 GLY A O 1
ATOM 694 N N . LEU A 1 93 ? 1.75 14.289 10.953 1 98.44 93 LEU A N 1
ATOM 695 C CA . LEU A 1 93 ? 0.95 14.016 9.766 1 98.44 93 LEU A CA 1
ATOM 696 C C . LEU A 1 93 ? -0.411 13.445 10.141 1 98.44 93 LEU A C 1
ATOM 698 O O . LEU A 1 93 ? -0.496 12.531 10.969 1 98.44 93 LEU A O 1
ATOM 702 N N . TRP A 1 94 ? -1.461 14.016 9.516 1 97.88 94 TRP A N 1
ATOM 703 C CA . TRP A 1 94 ? -2.795 13.469 9.75 1 97.88 94 TRP A CA 1
ATOM 704 C C . TRP A 1 94 ? -2.992 12.164 9 1 97.88 94 TRP A C 1
ATOM 706 O O . TRP A 1 94 ? -2.709 12.078 7.805 1 97.88 94 TRP A O 1
ATOM 716 N N . ALA A 1 95 ? -3.424 11.164 9.75 1 98.19 95 ALA A N 1
ATOM 717 C CA . ALA A 1 95 ? -3.613 9.836 9.172 1 98.19 95 ALA A CA 1
ATOM 718 C C . ALA A 1 95 ? -4.801 9.117 9.812 1 98.19 95 ALA A C 1
ATOM 720 O O . ALA A 1 95 ? -5.145 9.383 10.961 1 98.19 95 ALA A O 1
ATOM 721 N N . THR A 1 96 ? -5.473 8.18 9.008 1 97.38 96 THR A N 1
ATOM 722 C CA . THR A 1 96 ? -6.531 7.281 9.453 1 97.38 96 THR A CA 1
ATOM 723 C C . THR A 1 96 ? -6.281 5.859 8.953 1 97.38 96 THR A C 1
ATOM 725 O O . THR A 1 96 ? -5.359 5.621 8.172 1 97.38 96 THR A O 1
ATOM 728 N N . MET A 1 97 ? -6.957 4.91 9.523 1 96.38 97 MET A N 1
ATOM 729 C CA . MET A 1 97 ? -6.922 3.545 9.008 1 96.38 97 MET A CA 1
ATOM 730 C C . MET A 1 97 ? -8.32 3.055 8.664 1 96.38 97 MET A C 1
ATOM 732 O O . MET A 1 97 ? -9.312 3.541 9.219 1 96.38 97 MET A O 1
ATOM 736 N N . GLN A 1 98 ? -8.352 2.143 7.66 1 92.38 98 GLN A N 1
ATOM 737 C CA . GLN A 1 98 ? -9.625 1.534 7.277 1 92.38 98 GLN A CA 1
ATOM 738 C C . GLN A 1 98 ? -9.422 0.111 6.766 1 92.38 98 GLN A C 1
ATOM 740 O O . GLN A 1 98 ? -8.32 -0.249 6.34 1 92.38 98 GLN A O 1
ATOM 745 N N . GLN A 1 99 ? -10.539 -0.709 6.902 1 88.44 99 GLN A N 1
ATOM 746 C CA . GLN A 1 99 ? -10.477 -2.078 6.406 1 88.44 99 GLN A CA 1
ATOM 747 C C . GLN A 1 99 ? -10.797 -2.137 4.914 1 88.44 99 GLN A C 1
ATOM 749 O O . GLN A 1 99 ? -11.758 -1.514 4.457 1 88.44 99 GLN A O 1
ATOM 754 N N . ASP A 1 100 ? -9.93 -2.717 4.16 1 70.38 100 ASP A N 1
ATOM 755 C CA . ASP A 1 100 ? -10.133 -2.912 2.727 1 70.38 100 ASP A CA 1
ATOM 756 C C . ASP A 1 100 ? -11.242 -3.924 2.463 1 70.38 100 ASP A C 1
ATOM 758 O O . ASP A 1 100 ? -11.18 -5.066 2.924 1 70.38 100 ASP A O 1
ATOM 762 N N . ARG A 1 101 ? -12.484 -3.461 2.154 1 62.19 101 ARG A N 1
ATOM 763 C CA . ARG A 1 101 ? -13.609 -4.371 1.945 1 62.19 101 ARG A CA 1
ATOM 764 C C . ARG A 1 101 ? -13.812 -4.648 0.461 1 62.19 101 ARG A C 1
ATOM 766 O O . ARG A 1 101 ? -13.508 -3.805 -0.385 1 62.19 101 ARG A O 1
ATOM 773 N N . MET B 1 1 ? -30.438 39.969 -53.562 1 26.92 1 MET B N 1
ATOM 774 C CA . MET B 1 1 ? -29.328 40 -52.625 1 26.92 1 MET B CA 1
ATOM 775 C C . MET B 1 1 ? -29.594 39.094 -51.438 1 26.92 1 MET B C 1
ATOM 777 O O . MET B 1 1 ? -30.422 39.406 -50.562 1 26.92 1 MET B O 1
ATOM 781 N N . VAL B 1 2 ? -29.531 37.781 -51.75 1 40.72 2 VAL B N 1
ATOM 782 C CA . VAL B 1 2 ? -29.891 36.688 -50.875 1 40.72 2 VAL B CA 1
ATOM 783 C C . VAL B 1 2 ? -29.047 36.75 -49.594 1 40.72 2 VAL B C 1
ATOM 785 O O . VAL B 1 2 ? -27.812 36.844 -49.656 1 40.72 2 VAL B O 1
ATOM 788 N N . VAL B 1 3 ? -29.625 37.281 -48.531 1 34.97 3 VAL B N 1
ATOM 789 C CA . VAL B 1 3 ? -29.109 37.406 -47.156 1 34.97 3 VAL B CA 1
ATOM 790 C C . VAL B 1 3 ? -28.578 36.062 -46.688 1 34.97 3 VAL B C 1
ATOM 792 O O . VAL B 1 3 ? -29.234 35.031 -46.812 1 34.97 3 VAL B O 1
ATOM 795 N N . ALA B 1 4 ? -27.25 35.875 -46.844 1 39.41 4 ALA B N 1
ATOM 796 C CA . ALA B 1 4 ? -26.438 34.75 -46.375 1 39.41 4 ALA B CA 1
ATOM 797 C C . ALA B 1 4 ? -26.656 34.438 -44.906 1 39.41 4 ALA B C 1
ATOM 799 O O . ALA B 1 4 ? -26.484 35.344 -44.062 1 39.41 4 ALA B O 1
ATOM 800 N N . SER B 1 5 ? -27.719 33.688 -44.656 1 38.38 5 SER B N 1
ATOM 801 C CA . SER B 1 5 ? -27.969 33.281 -43.281 1 38.38 5 SER B CA 1
ATOM 802 C C . SER B 1 5 ? -26.703 32.75 -42.625 1 38.38 5 SER B C 1
ATOM 804 O O . SER B 1 5 ? -25.969 31.953 -43.25 1 38.38 5 SER B O 1
ATOM 806 N N . ALA B 1 6 ? -25.969 33.625 -41.906 1 40.91 6 ALA B N 1
ATOM 807 C CA . ALA B 1 6 ? -24.75 33.312 -41.156 1 40.91 6 ALA B CA 1
ATOM 808 C C . ALA B 1 6 ? -24.906 31.984 -40.406 1 40.91 6 ALA B C 1
ATOM 810 O O . ALA B 1 6 ? -25.938 31.719 -39.812 1 40.91 6 ALA B O 1
ATOM 811 N N . PRO B 1 7 ? -24.375 30.875 -41 1 35.34 7 PRO B N 1
ATOM 812 C CA . PRO B 1 7 ? -24.453 29.594 -40.281 1 35.34 7 PRO B CA 1
ATOM 813 C C . PRO B 1 7 ? -24.125 29.719 -38.781 1 35.34 7 PRO B C 1
ATOM 815 O O . PRO B 1 7 ? -23.328 30.594 -38.406 1 35.34 7 PRO B O 1
ATOM 818 N N . ALA B 1 8 ? -25.141 29.516 -37.938 1 40.31 8 ALA B N 1
ATOM 819 C CA . ALA B 1 8 ? -25.047 29.438 -36.469 1 40.31 8 ALA B CA 1
ATOM 820 C C . ALA B 1 8 ? -23.797 28.672 -36.031 1 40.31 8 ALA B C 1
ATOM 822 O O . ALA B 1 8 ? -23.391 27.703 -36.688 1 40.31 8 ALA B O 1
ATOM 823 N N . LYS B 1 9 ? -22.797 29.438 -35.531 1 34.53 9 LYS B N 1
ATOM 824 C CA . LYS B 1 9 ? -21.578 28.938 -34.906 1 34.53 9 LYS B CA 1
ATOM 825 C C . LYS B 1 9 ? -21.859 27.719 -34.031 1 34.53 9 LYS B C 1
ATOM 827 O O . LYS B 1 9 ? -22.797 27.719 -33.25 1 34.53 9 LYS B O 1
ATOM 832 N N . PRO B 1 10 ? -21.5 26.484 -34.531 1 34.66 10 PRO B N 1
ATOM 833 C CA . PRO B 1 10 ? -21.656 25.297 -33.688 1 34.66 10 PRO B CA 1
ATOM 834 C C . PRO B 1 10 ? -21.406 25.578 -32.219 1 34.66 10 PRO B C 1
ATOM 836 O O . PRO B 1 10 ? -20.562 26.422 -31.891 1 34.66 10 PRO B O 1
ATOM 839 N N . GLY B 1 11 ? -22.484 25.672 -31.375 1 33.19 11 GLY B N 1
ATOM 840 C CA . GLY B 1 11 ? -22.453 25.719 -29.922 1 33.19 11 GLY B CA 1
ATOM 841 C C . GLY B 1 11 ? -21.312 24.922 -29.312 1 33.19 11 GLY B C 1
ATOM 842 O O . GLY B 1 11 ? -21.016 23.812 -29.766 1 33.19 11 GLY B O 1
ATOM 843 N N . SER B 1 12 ? -20.156 25.641 -29.047 1 33.88 12 SER B N 1
ATOM 844 C CA . SER B 1 12 ? -19.047 25.172 -28.234 1 33.88 12 SER B CA 1
ATOM 845 C C . SER B 1 12 ? -19.547 24.312 -27.078 1 33.88 12 SER B C 1
ATOM 847 O O . SER B 1 12 ? -20.234 24.797 -26.188 1 33.88 12 SER B O 1
ATOM 849 N N . VAL B 1 13 ? -20.188 23.141 -27.422 1 33.94 13 VAL B N 1
ATOM 850 C CA . VAL B 1 13 ? -20.406 22.219 -26.312 1 33.94 13 VAL B CA 1
ATOM 851 C C . VAL B 1 13 ? -19.266 22.344 -25.297 1 33.94 13 VAL B C 1
ATOM 853 O O . VAL B 1 13 ? -18.094 22.156 -25.641 1 33.94 13 VAL B O 1
ATOM 856 N N . GLY B 1 14 ? -19.375 23.391 -24.453 1 32.84 14 GLY B N 1
ATOM 857 C CA . GLY B 1 14 ? -18.562 23.453 -23.234 1 32.84 14 GLY B CA 1
ATOM 858 C C . GLY B 1 14 ? -18.203 22.094 -22.688 1 32.84 14 GLY B C 1
ATOM 859 O O . GLY B 1 14 ? -19.078 21.25 -22.484 1 32.84 14 GLY B O 1
ATOM 860 N N . GLN B 1 15 ? -17.203 21.438 -23.312 1 33.16 15 GLN B N 1
ATOM 861 C CA . GLN B 1 15 ? -16.609 20.297 -22.609 1 33.16 15 GLN B CA 1
ATOM 862 C C . GLN B 1 15 ? -16.625 20.5 -21.109 1 33.16 15 GLN B C 1
ATOM 864 O O . GLN B 1 15 ? -15.969 21.391 -20.578 1 33.16 15 GLN B O 1
ATOM 869 N N . GLN B 1 16 ? -17.891 20.438 -20.547 1 33.25 16 GLN B N 1
ATOM 870 C CA . GLN B 1 16 ? -17.953 20.297 -19.094 1 33.25 16 GLN B CA 1
ATOM 871 C C . GLN B 1 16 ? -16.766 19.5 -18.562 1 33.25 16 GLN B C 1
ATOM 873 O O . GLN B 1 16 ? -16.516 18.375 -19 1 33.25 16 GLN B O 1
ATOM 878 N N . GLU B 1 17 ? -15.633 20.141 -18.547 1 31.06 17 GLU B N 1
ATOM 879 C CA . GLU B 1 17 ? -14.609 19.547 -17.703 1 31.06 17 GLU B CA 1
ATOM 880 C C . GLU B 1 17 ? -15.227 18.859 -16.484 1 31.06 17 GLU B C 1
ATOM 882 O O . GLU B 1 17 ? -15.914 19.484 -15.688 1 31.06 17 GLU B O 1
ATOM 887 N N . SER B 1 18 ? -15.93 17.766 -16.797 1 33.16 18 SER B N 1
ATOM 888 C CA . SER B 1 18 ? -16.234 16.922 -15.633 1 33.16 18 SER B CA 1
ATOM 889 C C . SER B 1 18 ? -15.164 17.078 -14.555 1 33.16 18 SER B C 1
ATOM 891 O O . SER B 1 18 ? -14.023 16.641 -14.734 1 33.16 18 SER B O 1
ATOM 893 N N . ALA B 1 19 ? -14.891 18.281 -14.141 1 33.97 19 ALA B N 1
ATOM 894 C CA . ALA B 1 19 ? -14.211 18.281 -12.852 1 33.97 19 ALA B CA 1
ATOM 895 C C . ALA B 1 19 ? -14.617 17.078 -12.016 1 33.97 19 ALA B C 1
ATOM 897 O O . ALA B 1 19 ? -15.781 16.953 -11.617 1 33.97 19 ALA B O 1
ATOM 898 N N . SER B 1 20 ? -14.328 15.891 -12.57 1 34.84 20 SER B N 1
ATOM 899 C CA . SER B 1 20 ? -14.445 14.719 -11.711 1 34.84 20 SER B CA 1
ATOM 900 C C . SER B 1 20 ? -14.242 15.094 -10.242 1 34.84 20 SER B C 1
ATOM 902 O O . SER B 1 20 ? -13.156 15.539 -9.852 1 34.84 20 SER B O 1
ATOM 904 N N . ARG B 1 21 ? -14.984 15.836 -9.711 1 36.5 21 ARG B N 1
ATOM 905 C CA . ARG B 1 21 ? -15.18 15.742 -8.273 1 36.5 21 ARG B CA 1
ATOM 906 C C . ARG B 1 21 ? -14.664 14.406 -7.734 1 36.5 21 ARG B C 1
ATOM 908 O O . ARG B 1 21 ? -15.43 13.461 -7.578 1 36.5 21 ARG B O 1
ATOM 915 N N . ASP B 1 22 ? -13.805 13.781 -8.336 1 40.22 22 ASP B N 1
ATOM 916 C CA . ASP B 1 22 ? -12.953 12.672 -7.902 1 40.22 22 ASP B CA 1
ATOM 917 C C . ASP B 1 22 ? -12.523 12.844 -6.445 1 40.22 22 ASP B C 1
ATOM 919 O O . ASP B 1 22 ? -11.422 13.336 -6.172 1 40.22 22 ASP B O 1
ATOM 923 N N . ALA B 1 23 ? -13.109 13.562 -5.723 1 43.53 23 ALA B N 1
ATOM 924 C CA . ALA B 1 23 ? -13.273 13.688 -4.273 1 43.53 23 ALA B CA 1
ATOM 925 C C . ALA B 1 23 ? -12.789 12.438 -3.555 1 43.53 23 ALA B C 1
ATOM 927 O O . ALA B 1 23 ? -12.469 11.43 -4.195 1 43.53 23 ALA B O 1
ATOM 928 N N . THR B 1 24 ? -13.484 12.109 -2.188 1 52.84 24 THR B N 1
ATOM 929 C CA . THR B 1 24 ? -13.281 11.312 -0.984 1 52.84 24 THR B CA 1
ATOM 930 C C . THR B 1 24 ? -13.312 9.82 -1.313 1 52.84 24 THR B C 1
ATOM 932 O O . THR B 1 24 ? -13.695 9 -0.475 1 52.84 24 THR B O 1
ATOM 935 N N . ALA B 1 25 ? -13.367 9.547 -2.572 1 65.62 25 ALA B N 1
ATOM 936 C CA . ALA B 1 25 ? -13.57 8.117 -2.789 1 65.62 25 ALA B CA 1
ATOM 937 C C . ALA B 1 25 ? -12.414 7.305 -2.211 1 65.62 25 ALA B C 1
ATOM 939 O O . ALA B 1 25 ? -11.258 7.742 -2.248 1 65.62 25 ALA B O 1
ATOM 940 N N . SER B 1 26 ? -12.789 6.426 -1.562 1 81.5 26 SER B N 1
ATOM 941 C CA . SER B 1 26 ? -11.875 5.461 -0.962 1 81.5 26 SER B CA 1
ATOM 942 C C . SER B 1 26 ? -10.906 4.898 -1.999 1 81.5 26 SER B C 1
ATOM 944 O O . SER B 1 26 ? -11.305 4.582 -3.121 1 81.5 26 SER B O 1
ATOM 946 N N . PRO B 1 27 ? -9.68 5.004 -1.807 1 91.19 27 PRO B N 1
ATOM 947 C CA . PRO B 1 27 ? -8.688 4.465 -2.746 1 91.19 27 PRO B CA 1
ATOM 948 C C . PRO B 1 27 ? -8.93 2.99 -3.066 1 91.19 27 PRO B C 1
ATOM 950 O O . PRO B 1 27 ? -9.586 2.283 -2.297 1 91.19 27 PRO B O 1
ATOM 953 N N . TRP B 1 28 ? -8.594 2.607 -4.312 1 94.56 28 TRP B N 1
ATOM 954 C CA . TRP B 1 28 ? -8.539 1.202 -4.699 1 94.56 28 TRP B CA 1
ATOM 955 C C . TRP B 1 28 ? -7.18 0.6 -4.359 1 94.56 28 TRP B C 1
ATOM 957 O O . TRP B 1 28 ? -6.164 1.301 -4.359 1 94.56 28 TRP B O 1
ATOM 967 N N . VAL B 1 29 ? -7.188 -0.725 -4.027 1 96.81 29 VAL B N 1
ATOM 968 C CA . VAL B 1 29 ? -5.934 -1.414 -3.74 1 96.81 29 VAL B CA 1
ATOM 969 C C . VAL B 1 29 ? -5.824 -2.666 -4.609 1 96.81 29 VAL B C 1
ATOM 971 O O . VAL B 1 29 ? -6.836 -3.238 -5.016 1 96.81 29 VAL B O 1
ATOM 974 N N . THR B 1 30 ? -4.605 -3.043 -4.914 1 97.81 30 THR B N 1
ATOM 975 C CA . THR B 1 30 ? -4.293 -4.316 -5.559 1 97.81 30 THR B CA 1
ATOM 976 C C . THR B 1 30 ? -3.83 -5.344 -4.527 1 97.81 30 THR B C 1
ATOM 978 O O . THR B 1 30 ? -2.959 -5.055 -3.705 1 97.81 30 THR B O 1
ATOM 981 N N . ILE B 1 31 ? -4.414 -6.508 -4.629 1 97.31 31 ILE B N 1
ATOM 982 C CA . ILE B 1 31 ? -4.086 -7.59 -3.705 1 97.31 31 ILE B CA 1
ATOM 983 C C . ILE B 1 31 ? -3.443 -8.742 -4.469 1 97.31 31 ILE B C 1
ATOM 985 O O . ILE B 1 31 ? -3.988 -9.211 -5.473 1 97.31 31 ILE B O 1
ATOM 989 N N . VAL B 1 32 ? -2.293 -9.195 -3.988 1 97.94 32 VAL B N 1
ATOM 990 C CA . VAL B 1 32 ? -1.656 -10.398 -4.516 1 97.94 32 VAL B CA 1
ATOM 991 C C . VAL B 1 32 ? -1.923 -11.57 -3.58 1 97.94 32 VAL B C 1
ATOM 993 O O . VAL B 1 32 ? -1.844 -11.438 -2.357 1 97.94 32 VAL B O 1
ATOM 996 N N . TRP B 1 33 ? -2.186 -12.68 -4.168 1 97.12 33 TRP B N 1
ATOM 997 C CA . TRP B 1 33 ? -2.559 -13.875 -3.424 1 97.12 33 TRP B CA 1
ATOM 998 C C . TRP B 1 33 ? -1.446 -14.922 -3.479 1 97.12 33 TRP B C 1
ATOM 1000 O O . TRP B 1 33 ? -0.724 -15.016 -4.473 1 97.12 33 TRP B O 1
ATOM 1010 N N . ASP B 1 34 ? -1.354 -15.672 -2.371 1 95.56 34 ASP B N 1
ATOM 1011 C CA . ASP B 1 34 ? -0.356 -16.734 -2.305 1 95.56 34 ASP B CA 1
ATOM 1012 C C . ASP B 1 34 ? -0.61 -17.797 -3.375 1 95.56 34 ASP B C 1
ATOM 1014 O O . ASP B 1 34 ? -1.751 -18.219 -3.582 1 95.56 34 ASP B O 1
ATOM 1018 N N . ASP B 1 35 ? 0.372 -18.109 -4.074 1 87.44 35 ASP B N 1
ATOM 1019 C CA . ASP B 1 35 ? 0.322 -19.156 -5.082 1 87.44 35 ASP B CA 1
ATOM 1020 C C . ASP B 1 35 ? 1.509 -20.109 -4.945 1 87.44 35 ASP B C 1
ATOM 1022 O O . ASP B 1 35 ? 2.662 -19.672 -4.949 1 87.44 35 ASP B O 1
ATOM 1026 N N . PRO B 1 36 ? 1.317 -21.438 -4.914 1 88 36 PRO B N 1
ATOM 1027 C CA . PRO B 1 36 ? 2.369 -22.438 -4.703 1 88 36 PRO B CA 1
ATOM 1028 C C . PRO B 1 36 ? 3.209 -22.672 -5.953 1 88 36 PRO B C 1
ATOM 1030 O O . PRO B 1 36 ? 4.129 -23.5 -5.934 1 88 36 PRO B O 1
ATOM 1033 N N . VAL B 1 37 ? 3.043 -22.031 -6.922 1 92.75 37 VAL B N 1
ATOM 1034 C CA . VAL B 1 37 ? 3.689 -22.312 -8.203 1 92.75 37 VAL B CA 1
ATOM 1035 C C . VAL B 1 37 ? 4.996 -21.531 -8.305 1 92.75 37 VAL B C 1
ATOM 1037 O O . VAL B 1 37 ? 5.996 -22.047 -8.812 1 92.75 37 VAL B O 1
ATOM 1040 N N . ASN B 1 38 ? 5.066 -20.312 -7.879 1 96.94 38 ASN B N 1
ATOM 1041 C CA . ASN B 1 38 ? 6.18 -19.406 -8.109 1 96.94 38 ASN B CA 1
ATOM 1042 C C . ASN B 1 38 ? 7.188 -19.453 -6.957 1 96.94 38 ASN B C 1
ATOM 1044 O O . ASN B 1 38 ? 6.809 -19.672 -5.805 1 96.94 38 ASN B O 1
ATOM 1048 N N . LEU B 1 39 ? 8.469 -19.203 -7.215 1 97.12 39 LEU B N 1
ATOM 1049 C CA . LEU B 1 39 ? 9.523 -19.062 -6.207 1 97.12 39 LEU B CA 1
ATOM 1050 C C . LEU B 1 39 ? 9.406 -17.734 -5.473 1 97.12 39 LEU B C 1
ATOM 1052 O O . LEU B 1 39 ? 9.055 -16.719 -6.07 1 97.12 39 LEU B O 1
ATOM 1056 N N . MET B 1 40 ? 9.852 -17.766 -4.184 1 97.94 40 MET B N 1
ATOM 1057 C CA . MET B 1 40 ? 9.883 -16.547 -3.379 1 97.94 40 MET B CA 1
ATOM 1058 C C . MET B 1 40 ? 10.742 -15.469 -4.043 1 97.94 40 MET B C 1
ATOM 1060 O O . MET B 1 40 ? 10.391 -14.289 -4.031 1 97.94 40 MET B O 1
ATOM 1064 N N . THR B 1 41 ? 11.812 -15.844 -4.605 1 97.81 41 THR B N 1
ATOM 1065 C CA . THR B 1 41 ? 12.75 -14.922 -5.234 1 97.81 41 THR B CA 1
ATOM 1066 C C . THR B 1 41 ? 12.125 -14.273 -6.469 1 97.81 41 THR B C 1
ATOM 1068 O O . THR B 1 41 ? 12.344 -13.094 -6.742 1 97.81 41 THR B O 1
ATOM 1071 N N . TYR B 1 42 ? 11.383 -15.109 -7.168 1 98.38 42 TYR B N 1
ATOM 1072 C CA . TYR B 1 42 ? 10.727 -14.586 -8.359 1 98.38 42 TYR B CA 1
ATOM 1073 C C . TYR B 1 42 ? 9.656 -13.562 -7.992 1 98.38 42 TYR B C 1
ATOM 1075 O O . TYR B 1 42 ? 9.578 -12.492 -8.602 1 98.38 42 TYR B O 1
ATOM 1083 N N . VAL B 1 43 ? 8.828 -13.891 -7.023 1 98.62 43 VAL B N 1
ATOM 1084 C CA . VAL B 1 43 ? 7.793 -12.969 -6.574 1 98.62 43 VAL B CA 1
ATOM 1085 C C . VAL B 1 43 ? 8.43 -11.656 -6.121 1 98.62 43 VAL B C 1
ATOM 1087 O O . VAL B 1 43 ? 7.965 -10.57 -6.488 1 98.62 43 VAL B O 1
ATOM 1090 N N . THR B 1 44 ? 9.508 -11.695 -5.34 1 98.44 44 THR B N 1
ATOM 1091 C CA . THR B 1 44 ? 10.227 -10.508 -4.883 1 98.44 44 THR B CA 1
ATOM 1092 C C . THR B 1 44 ? 10.711 -9.68 -6.07 1 98.44 44 THR B C 1
ATOM 1094 O O . THR B 1 44 ? 10.555 -8.461 -6.09 1 98.44 44 THR B O 1
ATOM 1097 N N . TYR B 1 45 ? 11.227 -10.375 -7.027 1 98.44 45 TYR B N 1
ATOM 1098 C CA . TYR B 1 45 ? 11.719 -9.734 -8.242 1 98.44 45 TYR B CA 1
ATOM 1099 C C . TYR B 1 45 ? 10.586 -9.016 -8.977 1 98.44 45 TYR B C 1
ATOM 1101 O O . TYR B 1 45 ? 10.758 -7.883 -9.43 1 98.44 45 TYR B O 1
ATOM 1109 N N . VAL B 1 46 ? 9.469 -9.648 -9.172 1 98.56 46 VAL B N 1
ATOM 1110 C CA . VAL B 1 46 ? 8.328 -9.055 -9.867 1 98.56 46 VAL B CA 1
ATOM 1111 C C . VAL B 1 46 ? 7.902 -7.777 -9.148 1 98.56 46 VAL B C 1
ATOM 1113 O O . VAL B 1 46 ? 7.625 -6.762 -9.789 1 98.56 46 VAL B O 1
ATOM 1116 N N . PHE B 1 47 ? 7.852 -7.734 -7.758 1 97.94 47 PHE B N 1
ATOM 1117 C CA . PHE B 1 47 ? 7.48 -6.547 -6.996 1 97.94 47 PHE B CA 1
ATOM 1118 C C . PHE B 1 47 ? 8.461 -5.406 -7.262 1 97.94 47 PHE B C 1
ATOM 1120 O O . PHE B 1 47 ? 8.047 -4.25 -7.375 1 97.94 47 PHE B O 1
ATOM 1127 N N . GLN B 1 48 ? 9.727 -5.719 -7.34 1 97.25 48 GLN B N 1
ATOM 1128 C CA . GLN B 1 48 ? 10.719 -4.695 -7.633 1 97.25 48 GLN B CA 1
ATOM 1129 C C . GLN B 1 48 ? 10.523 -4.129 -9.039 1 97.25 48 GLN B C 1
ATOM 1131 O O . GLN B 1 48 ? 10.508 -2.912 -9.227 1 97.25 48 GLN B O 1
ATOM 1136 N N . LYS B 1 49 ? 10.305 -4.965 -9.891 1 97.44 49 LYS B N 1
ATOM 1137 C CA . LYS B 1 49 ? 10.273 -4.578 -11.297 1 97.44 49 LYS B CA 1
ATOM 1138 C C . LYS B 1 49 ? 9 -3.807 -11.633 1 97.44 49 LYS B C 1
ATOM 1140 O O . LYS B 1 49 ? 9.047 -2.795 -12.336 1 97.44 49 LYS B O 1
ATOM 1145 N N . LEU B 1 50 ? 7.906 -4.23 -11.203 1 97.5 50 LEU B N 1
ATOM 1146 C CA . LEU B 1 50 ? 6.625 -3.645 -11.578 1 97.5 50 LEU B CA 1
ATOM 1147 C C . LEU B 1 50 ? 6.363 -2.359 -10.805 1 97.5 50 LEU B C 1
ATOM 1149 O O . LEU B 1 50 ? 5.762 -1.42 -11.336 1 97.5 50 LEU B O 1
ATOM 1153 N N . PHE B 1 51 ? 6.816 -2.301 -9.531 1 95.81 51 PHE B N 1
ATOM 1154 C CA . PHE B 1 51 ? 6.383 -1.202 -8.68 1 95.81 51 PHE B CA 1
ATOM 1155 C C . PHE B 1 51 ? 7.566 -0.328 -8.273 1 95.81 51 PHE B C 1
ATOM 1157 O O . PHE B 1 51 ? 7.391 0.716 -7.645 1 95.81 51 PHE B O 1
ATOM 1164 N N . GLY B 1 52 ? 8.773 -0.772 -8.516 1 93.19 52 GLY B N 1
ATOM 1165 C CA . GLY B 1 52 ? 9.953 -0.001 -8.164 1 93.19 52 GLY B CA 1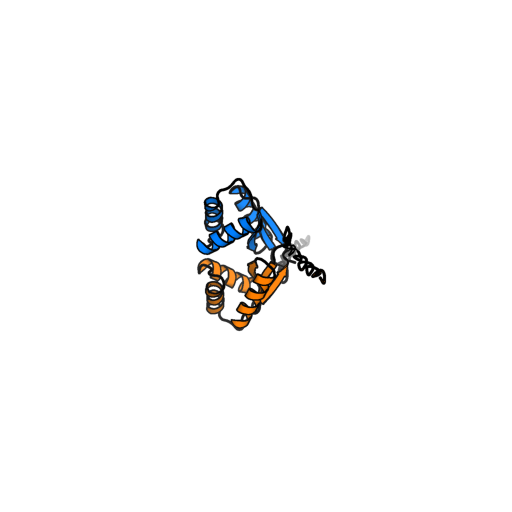
ATOM 1166 C C . GLY B 1 52 ? 10.289 -0.066 -6.684 1 93.19 52 GLY B C 1
ATOM 1167 O O . GLY B 1 52 ? 10.859 0.876 -6.129 1 93.19 52 GLY B O 1
ATOM 1168 N N . TYR B 1 53 ? 9.859 -1.013 -6.078 1 95.44 53 TYR B N 1
ATOM 1169 C CA . TYR B 1 53 ? 10.102 -1.143 -4.645 1 95.44 53 TYR B CA 1
ATOM 1170 C C . TYR B 1 53 ? 11.547 -1.529 -4.371 1 95.44 53 TYR B C 1
ATOM 1172 O O . TYR B 1 53 ? 12.172 -2.232 -5.168 1 95.44 53 TYR B O 1
ATOM 1180 N N . SER B 1 54 ? 12.055 -1.006 -3.189 1 94.19 54 SER B N 1
ATOM 1181 C C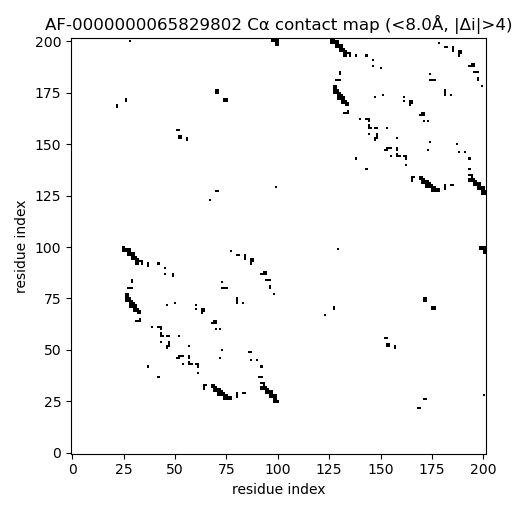A . SER B 1 54 ? 13.352 -1.488 -2.727 1 94.19 54 SER B CA 1
ATOM 1182 C C . SER B 1 54 ? 13.305 -2.984 -2.432 1 94.19 54 SER B C 1
ATOM 1184 O O . SER B 1 54 ? 12.234 -3.547 -2.189 1 94.19 54 SER B O 1
ATOM 1186 N N . GLU B 1 55 ? 14.508 -3.66 -2.43 1 95.12 55 GLU B N 1
ATOM 1187 C CA . GLU B 1 55 ? 14.586 -5.094 -2.166 1 95.12 55 GLU B CA 1
ATOM 1188 C C . GLU B 1 55 ? 14.023 -5.434 -0.787 1 95.12 55 GLU B C 1
ATOM 1190 O O . GLU B 1 55 ? 13.211 -6.348 -0.647 1 95.12 55 GLU B O 1
ATOM 1195 N N . PRO B 1 56 ? 14.367 -4.645 0.241 1 95.19 56 PRO B N 1
ATOM 1196 C CA . PRO B 1 56 ? 13.82 -4.969 1.562 1 95.19 56 PRO B CA 1
ATOM 1197 C C . PRO B 1 56 ? 12.297 -4.848 1.618 1 95.19 56 PRO B C 1
ATOM 1199 O O . PRO B 1 56 ? 11.633 -5.707 2.199 1 95.19 56 PRO B O 1
ATOM 1202 N N . HIS B 1 57 ? 11.789 -3.865 1.033 1 94.5 57 HIS B N 1
ATOM 1203 C CA . HIS B 1 57 ? 10.344 -3.697 1.033 1 94.5 57 HIS B CA 1
ATOM 1204 C C . HIS B 1 57 ? 9.656 -4.789 0.217 1 94.5 57 HIS B C 1
ATOM 1206 O O . HIS B 1 57 ? 8.633 -5.336 0.635 1 94.5 57 HIS B O 1
ATOM 1212 N N . ALA B 1 58 ? 10.219 -5.09 -0.951 1 97.19 58 ALA B N 1
ATOM 1213 C CA . ALA B 1 58 ? 9.68 -6.152 -1.798 1 97.19 58 ALA B CA 1
ATOM 1214 C C . ALA B 1 58 ? 9.703 -7.496 -1.074 1 97.19 58 ALA B C 1
ATOM 1216 O O . ALA B 1 58 ? 8.75 -8.273 -1.173 1 97.19 58 ALA B O 1
ATOM 1217 N N . THR B 1 59 ? 10.758 -7.777 -0.385 1 97.81 59 THR B N 1
ATOM 1218 C CA . THR B 1 59 ? 10.883 -9.016 0.381 1 97.81 59 THR B CA 1
ATOM 1219 C C . THR B 1 59 ? 9.828 -9.07 1.487 1 97.81 59 THR B C 1
ATOM 1221 O O . THR B 1 59 ? 9.219 -10.109 1.715 1 97.81 59 THR B O 1
ATOM 1224 N N . LYS B 1 60 ? 9.625 -7.973 2.148 1 96.81 60 LYS B N 1
ATOM 1225 C CA . LYS B 1 60 ? 8.617 -7.91 3.203 1 96.81 60 LYS B CA 1
ATOM 1226 C C . LYS B 1 60 ? 7.23 -8.227 2.658 1 96.81 60 LYS B C 1
ATOM 1228 O O . LYS B 1 60 ? 6.48 -9 3.264 1 96.81 60 LYS B O 1
ATOM 1233 N N . LEU B 1 61 ? 6.902 -7.656 1.531 1 97.31 61 LEU B N 1
ATOM 1234 C CA . LEU B 1 61 ? 5.605 -7.906 0.911 1 97.31 61 LEU B CA 1
ATOM 1235 C C . LEU B 1 61 ? 5.473 -9.367 0.497 1 97.31 61 LEU B C 1
ATOM 1237 O O . LEU B 1 61 ? 4.418 -9.977 0.692 1 97.31 61 LEU B O 1
ATOM 1241 N N . MET B 1 62 ? 6.543 -9.883 -0.133 1 98.19 62 MET B N 1
ATOM 1242 C CA . MET B 1 62 ? 6.555 -11.289 -0.525 1 98.19 62 MET B CA 1
ATOM 1243 C C . MET B 1 62 ? 6.309 -12.195 0.679 1 98.19 62 MET B C 1
ATOM 1245 O O . MET B 1 62 ? 5.488 -13.117 0.613 1 98.19 62 MET B O 1
ATOM 1249 N N . LEU B 1 63 ? 6.957 -11.93 1.759 1 97.19 63 LEU B N 1
ATOM 1250 C CA . LEU B 1 63 ? 6.785 -12.727 2.971 1 97.19 63 LEU B CA 1
ATOM 1251 C C . LEU B 1 63 ? 5.367 -12.586 3.514 1 97.19 63 LEU B C 1
ATOM 1253 O O . LEU B 1 63 ? 4.801 -13.555 4.027 1 97.19 63 LEU B O 1
ATOM 1257 N N . GLN B 1 64 ? 4.809 -11.422 3.451 1 96.62 64 GLN B N 1
ATOM 1258 C CA . GLN B 1 64 ? 3.43 -11.219 3.877 1 96.62 64 GLN B CA 1
ATOM 1259 C C . GLN B 1 64 ? 2.473 -12.086 3.068 1 96.62 64 GLN B C 1
ATOM 1261 O O . GLN B 1 64 ? 1.573 -12.719 3.629 1 96.62 64 GLN B O 1
ATOM 1266 N N . VAL B 1 65 ? 2.645 -12.133 1.762 1 97 65 VAL B N 1
ATOM 1267 C CA . VAL B 1 65 ? 1.835 -13 0.912 1 97 65 VAL B CA 1
ATOM 1268 C C . VAL B 1 65 ? 1.959 -14.453 1.383 1 97 65 VAL B C 1
ATOM 1270 O O . VAL B 1 65 ? 0.954 -15.148 1.536 1 97 65 VAL B O 1
ATOM 1273 N N . HIS B 1 66 ? 3.178 -14.828 1.616 1 95 66 HIS B N 1
ATOM 1274 C CA . HIS B 1 66 ? 3.461 -16.203 2.01 1 95 66 HIS B CA 1
ATOM 1275 C C . HIS B 1 66 ? 2.857 -16.516 3.375 1 95 66 HIS B C 1
ATOM 1277 O O . HIS B 1 66 ? 2.285 -17.594 3.57 1 95 66 HIS B O 1
ATOM 1283 N N . ASN B 1 67 ? 2.914 -15.672 4.262 1 94.25 67 ASN B N 1
ATOM 1284 C CA . ASN B 1 67 ? 2.547 -15.945 5.645 1 94.25 67 ASN B CA 1
ATOM 1285 C C . ASN B 1 67 ? 1.062 -15.695 5.891 1 94.25 67 ASN B C 1
ATOM 1287 O O . ASN B 1 67 ? 0.441 -16.359 6.715 1 94.25 67 ASN B O 1
ATOM 1291 N N . GLU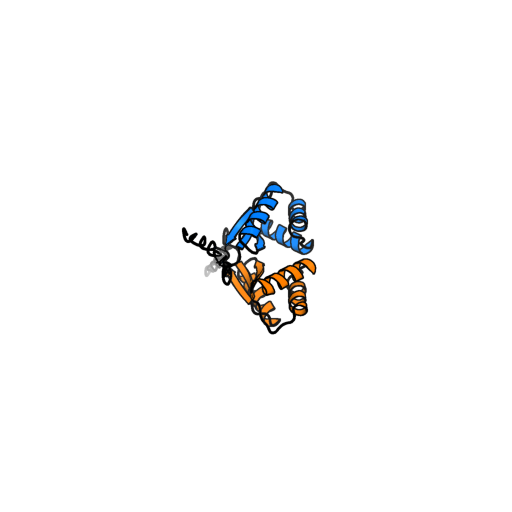 B 1 68 ? 0.531 -14.75 5.207 1 92.94 68 GLU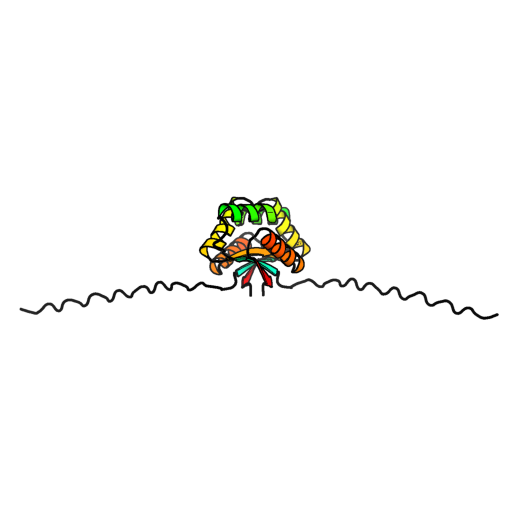 B N 1
ATOM 1292 C CA . GLU B 1 68 ? -0.844 -14.336 5.477 1 92.94 68 GLU B CA 1
ATOM 1293 C C . GLU B 1 68 ? -1.781 -14.773 4.355 1 92.94 68 GLU B C 1
ATOM 1295 O O . GLU B 1 68 ? -3 -14.617 4.461 1 92.94 68 GLU B O 1
ATOM 1300 N N . GLY B 1 69 ? -1.225 -15.234 3.285 1 94.5 69 GLY B N 1
ATOM 1301 C CA . GLY B 1 69 ? -2.006 -15.703 2.15 1 94.5 69 GLY B CA 1
ATOM 1302 C C . GLY B 1 69 ? -2.285 -14.617 1.129 1 94.5 69 GLY B C 1
ATOM 1303 O O . GLY B 1 69 ? -2.758 -14.898 0.026 1 94.5 69 GLY B O 1
ATOM 1304 N N . ARG B 1 70 ? -1.996 -13.328 1.485 1 95.19 70 ARG B N 1
ATOM 1305 C CA . ARG B 1 70 ? -2.225 -12.203 0.586 1 95.19 70 ARG B CA 1
ATOM 1306 C C . ARG B 1 70 ? -1.527 -10.945 1.095 1 95.19 70 ARG B C 1
ATOM 1308 O O . ARG B 1 70 ? -1.142 -10.867 2.264 1 95.19 70 ARG B O 1
ATOM 1315 N N . ALA B 1 71 ? -1.443 -9.961 0.274 1 96.69 71 ALA B N 1
ATOM 1316 C CA . ALA B 1 71 ? -0.911 -8.656 0.649 1 96.69 71 ALA B CA 1
ATOM 1317 C C . ALA B 1 71 ? -1.374 -7.578 -0.324 1 96.69 71 ALA B C 1
ATOM 1319 O O . ALA B 1 71 ? -1.463 -7.816 -1.531 1 96.69 71 ALA B O 1
ATOM 1320 N N . VAL B 1 72 ? -1.691 -6.43 0.198 1 96.94 72 VAL B N 1
ATOM 1321 C CA . VAL B 1 72 ? -1.861 -5.25 -0.645 1 96.94 72 VAL B CA 1
ATOM 1322 C C . VAL B 1 72 ? -0.508 -4.812 -1.2 1 96.94 72 VAL B C 1
ATOM 1324 O O . VAL B 1 72 ? 0.438 -4.586 -0.442 1 96.94 72 VAL B O 1
ATOM 1327 N N . VAL B 1 73 ? -0.452 -4.594 -2.543 1 97.56 73 VAL B N 1
ATOM 1328 C CA . VAL B 1 73 ? 0.869 -4.309 -3.094 1 97.56 73 VAL B CA 1
ATOM 1329 C C . VAL B 1 73 ? 0.874 -2.928 -3.74 1 97.56 73 VAL B C 1
ATOM 1331 O O . VAL B 1 73 ? 1.938 -2.357 -3.992 1 97.56 73 VAL B O 1
ATOM 1334 N N . SER B 1 74 ? -0.212 -2.377 -4.023 1 96.69 74 SER B N 1
ATOM 1335 C CA . SER B 1 74 ? -0.317 -1.028 -4.574 1 96.69 74 SER B CA 1
ATOM 1336 C C . SER B 1 74 ? -1.688 -0.424 -4.293 1 96.69 74 SER B C 1
ATOM 1338 O O . SER B 1 74 ? -2.629 -1.14 -3.947 1 96.69 74 SER B O 1
ATOM 1340 N N . ALA B 1 75 ? -1.83 0.908 -4.43 1 96.25 75 ALA B N 1
ATOM 1341 C CA . ALA B 1 75 ? -3.082 1.622 -4.191 1 96.25 75 ALA B CA 1
ATOM 1342 C C . ALA B 1 75 ? -3.172 2.873 -5.062 1 96.25 75 ALA B C 1
ATOM 1344 O O . ALA B 1 75 ? -2.156 3.504 -5.363 1 96.25 75 ALA B O 1
ATOM 1345 N N . GLY B 1 76 ? -4.348 3.256 -5.402 1 94.44 76 GLY B N 1
ATOM 1346 C CA . GLY B 1 76 ? -4.582 4.43 -6.227 1 94.44 76 GLY B CA 1
ATOM 1347 C C . GLY B 1 76 ? -5.957 4.453 -6.863 1 94.44 76 GLY B C 1
ATOM 1348 O O . GLY B 1 76 ? -6.945 4.07 -6.23 1 94.44 76 GLY B O 1
ATOM 1349 N N . SER B 1 77 ? -6.027 4.945 -8.047 1 93.5 77 SER B N 1
ATOM 1350 C CA . SER B 1 77 ? -7.285 5.008 -8.789 1 93.5 77 SER B CA 1
ATOM 1351 C C . SER B 1 77 ? -7.707 3.629 -9.281 1 93.5 77 SER B C 1
ATOM 1353 O O . SER B 1 77 ? -6.879 2.721 -9.383 1 93.5 77 SER B O 1
ATOM 1355 N N . ARG B 1 78 ? -8.953 3.504 -9.586 1 94.5 78 ARG B N 1
ATOM 1356 C CA . ARG B 1 78 ? -9.453 2.242 -10.117 1 94.5 78 ARG B CA 1
ATOM 1357 C C . ARG B 1 78 ? -8.695 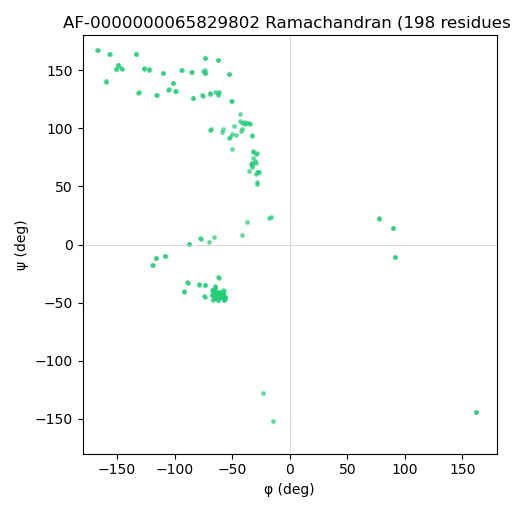1.836 -11.375 1 94.5 78 ARG B C 1
ATOM 1359 O O . ARG B 1 78 ? -8.289 0.682 -11.516 1 94.5 78 ARG B O 1
ATOM 1366 N N . GLU B 1 79 ? -8.523 2.742 -12.289 1 96.75 79 GLU B N 1
ATOM 1367 C CA . GLU B 1 79 ? -7.855 2.465 -13.562 1 96.75 79 GLU B CA 1
ATOM 1368 C C . GLU B 1 79 ? -6.422 1.999 -13.336 1 96.75 79 GLU B C 1
ATOM 1370 O O . GLU B 1 79 ? -5.953 1.067 -13.992 1 96.75 79 GLU B O 1
ATOM 1375 N N . ALA B 1 80 ? -5.789 2.643 -12.438 1 96.69 80 ALA B N 1
ATOM 1376 C CA . ALA B 1 80 ? -4.406 2.277 -12.141 1 96.69 80 ALA B CA 1
ATOM 1377 C C . ALA B 1 80 ? -4.324 0.872 -11.555 1 96.69 80 ALA B C 1
ATOM 1379 O O . ALA B 1 80 ? -3.402 0.114 -11.867 1 96.69 80 ALA B O 1
ATOM 1380 N N . MET B 1 81 ? -5.277 0.508 -10.766 1 97.5 81 MET B N 1
ATOM 1381 C CA . MET B 1 81 ? -5.27 -0.812 -10.148 1 97.5 81 MET B CA 1
ATOM 1382 C C . MET B 1 81 ? -5.602 -1.898 -11.164 1 97.5 81 MET B C 1
ATOM 1384 O O . MET B 1 81 ? -5.051 -3 -11.102 1 97.5 81 MET B O 1
ATOM 1388 N N . GLU B 1 82 ? -6.465 -1.547 -12.07 1 98.44 82 GLU B N 1
ATOM 1389 C CA . GLU B 1 82 ? -6.746 -2.477 -13.164 1 98.44 82 GLU B CA 1
ATOM 1390 C C . GLU B 1 82 ? -5.48 -2.797 -13.953 1 98.44 82 GLU B C 1
ATOM 1392 O O . GLU B 1 82 ? -5.242 -3.953 -14.312 1 98.44 82 GLU B O 1
ATOM 1397 N N . VAL B 1 83 ? -4.719 -1.821 -14.203 1 98.62 83 VAL B N 1
ATOM 1398 C CA . VAL B 1 83 ? -3.465 -1.993 -14.93 1 98.62 83 VAL B CA 1
ATOM 1399 C C . VAL B 1 83 ? -2.512 -2.861 -14.109 1 98.62 83 VAL B C 1
ATOM 1401 O O . VAL B 1 83 ? -1.89 -3.783 -14.641 1 98.62 83 VAL B O 1
ATOM 1404 N N . ASP B 1 84 ? -2.396 -2.578 -12.828 1 98.62 84 ASP B N 1
ATOM 1405 C CA . ASP B 1 84 ? -1.489 -3.332 -11.969 1 98.62 84 ASP B CA 1
ATOM 1406 C C . ASP B 1 84 ? -1.886 -4.805 -11.906 1 98.62 84 ASP B C 1
ATOM 1408 O O . ASP B 1 84 ? -1.029 -5.688 -12 1 98.62 84 ASP B O 1
ATOM 1412 N N . VAL B 1 85 ? -3.176 -5.078 -11.805 1 98.75 85 VAL B N 1
ATOM 1413 C CA . VAL B 1 85 ? -3.656 -6.453 -11.781 1 98.75 85 VAL B CA 1
ATOM 1414 C C . VAL B 1 85 ? -3.281 -7.16 -13.078 1 98.75 85 VAL B C 1
ATOM 1416 O O . VAL B 1 85 ? -2.799 -8.297 -13.062 1 98.75 85 VAL B O 1
ATOM 1419 N N . SER B 1 86 ? -3.48 -6.465 -14.195 1 98.81 86 SER B N 1
ATOM 1420 C CA . SER B 1 86 ? -3.156 -7.043 -15.492 1 98.81 86 SER B CA 1
ATOM 1421 C C . SER B 1 86 ? -1.669 -7.367 -15.602 1 98.81 86 SER B C 1
ATOM 1423 O O . SER B 1 86 ? -1.295 -8.43 -16.094 1 98.81 86 SER B O 1
ATOM 1425 N N . LYS B 1 87 ? -0.812 -6.496 -15.125 1 98.88 87 LYS B N 1
ATOM 1426 C CA . LYS B 1 87 ? 0.63 -6.715 -15.18 1 98.88 87 LYS B CA 1
ATOM 1427 C C . LYS B 1 87 ? 1.046 -7.887 -14.297 1 98.88 87 LYS B C 1
ATOM 1429 O O . LYS B 1 87 ? 1.919 -8.672 -14.664 1 98.88 87 LYS B O 1
ATOM 1434 N N . LEU B 1 88 ? 0.448 -7.934 -13.203 1 98.81 88 LEU B N 1
ATOM 1435 C CA . LEU B 1 88 ? 0.743 -9.031 -12.289 1 98.81 88 LEU B CA 1
ATOM 1436 C C . LEU B 1 88 ? 0.331 -10.367 -12.891 1 98.81 88 LEU B C 1
ATOM 1438 O O . LEU B 1 88 ? 1.086 -11.344 -12.828 1 98.81 88 LEU B O 1
ATOM 1442 N N . HIS B 1 89 ? -0.858 -10.414 -13.508 1 98.69 89 HIS B N 1
ATOM 1443 C CA . HIS B 1 89 ? -1.301 -11.625 -14.188 1 98.69 89 HIS B CA 1
ATOM 1444 C C . HIS B 1 89 ? -0.346 -12 -15.312 1 98.69 89 HIS B C 1
ATOM 1446 O O . HIS B 1 89 ? -0.004 -13.18 -15.477 1 98.69 89 HIS B O 1
ATOM 1452 N N . ALA B 1 90 ? 0.054 -11.031 -16.016 1 98.69 90 ALA B N 1
ATOM 1453 C CA . ALA B 1 90 ? 0.991 -11.281 -17.109 1 98.69 90 ALA B CA 1
ATOM 1454 C C . ALA B 1 90 ? 2.307 -11.852 -16.594 1 98.69 90 ALA B C 1
ATOM 1456 O O . ALA B 1 90 ? 2.973 -12.625 -17.281 1 98.69 90 ALA B O 1
ATOM 1457 N N . ALA B 1 91 ? 2.658 -11.539 -15.383 1 98.38 91 ALA B N 1
ATOM 1458 C CA . ALA B 1 91 ? 3.881 -12.039 -14.758 1 98.38 91 ALA B CA 1
ATOM 1459 C C . ALA B 1 91 ? 3.639 -13.375 -14.07 1 98.38 91 ALA B C 1
ATOM 1461 O O . ALA B 1 91 ? 4.523 -13.898 -13.383 1 98.38 91 ALA B O 1
ATOM 1462 N N . GLY B 1 92 ? 2.395 -13.875 -14.141 1 98 92 GLY B N 1
ATOM 1463 C CA . GLY B 1 92 ? 2.086 -15.195 -13.602 1 98 92 GLY B CA 1
ATOM 1464 C C . GLY B 1 92 ? 1.665 -15.156 -12.148 1 98 92 GLY B C 1
ATOM 1465 O O . GLY B 1 92 ? 1.706 -16.188 -11.461 1 98 92 GLY B O 1
ATOM 1466 N N . LEU B 1 93 ? 1.369 -14.023 -11.656 1 98.44 93 LEU B N 1
ATOM 1467 C CA . LEU B 1 93 ? 0.919 -13.891 -10.273 1 98.44 93 LEU B CA 1
ATOM 1468 C C . LEU B 1 93 ? -0.583 -13.633 -10.211 1 98.44 93 LEU B C 1
ATOM 1470 O O . LEU B 1 93 ? -1.106 -12.805 -10.969 1 98.44 93 LEU B O 1
ATOM 1474 N N . TRP B 1 94 ? -1.258 -14.375 -9.312 1 97.88 94 TRP B N 1
ATOM 1475 C CA . TRP B 1 94 ? -2.684 -14.133 -9.125 1 97.88 94 TRP B CA 1
ATOM 1476 C C . TRP B 1 94 ? -2.918 -12.859 -8.305 1 97.88 94 TRP B C 1
ATOM 1478 O O . TRP B 1 94 ? -2.309 -12.672 -7.254 1 97.88 94 TRP B O 1
ATOM 1488 N N . ALA B 1 95 ? -3.752 -12.016 -8.852 1 98.19 95 ALA B N 1
ATOM 1489 C CA . ALA B 1 95 ? -4.035 -10.742 -8.203 1 98.19 95 ALA B CA 1
ATOM 1490 C C . ALA B 1 95 ? -5.48 -10.312 -8.445 1 98.19 95 ALA B C 1
ATOM 1492 O O . ALA B 1 95 ? -6.086 -10.68 -9.453 1 98.19 95 ALA B O 1
ATOM 1493 N N . THR B 1 96 ? -6.066 -9.5 -7.453 1 97.31 96 THR B N 1
ATOM 1494 C CA . THR B 1 96 ? -7.375 -8.867 -7.535 1 97.31 96 THR B CA 1
ATOM 1495 C C . THR B 1 96 ? -7.297 -7.406 -7.094 1 97.31 96 THR B C 1
ATOM 1497 O O . THR B 1 96 ? -6.258 -6.953 -6.613 1 97.31 96 THR B O 1
ATOM 1500 N N . MET B 1 97 ? -8.289 -6.645 -7.414 1 96.38 97 MET B N 1
ATOM 1501 C CA . MET B 1 97 ? -8.398 -5.281 -6.895 1 96.38 97 MET B CA 1
ATOM 1502 C C . MET B 1 97 ? -9.703 -5.09 -6.133 1 96.38 97 MET B C 1
ATOM 1504 O O . MET B 1 97 ? -10.688 -5.785 -6.391 1 96.38 97 MET B O 1
ATOM 1508 N N . GLN B 1 98 ? -9.625 -4.164 -5.133 1 92.38 98 GLN B N 1
ATOM 1509 C CA . GLN B 1 98 ? -10.82 -3.826 -4.367 1 92.38 98 GLN B CA 1
ATOM 1510 C C . GLN B 1 98 ? -10.781 -2.377 -3.896 1 92.38 98 GLN B C 1
ATOM 1512 O O . GLN B 1 98 ? -9.711 -1.783 -3.787 1 92.38 98 GLN B O 1
ATOM 1517 N N . GLN B 1 99 ? -12.031 -1.824 -3.682 1 88.56 99 GLN B N 1
ATOM 1518 C CA . GLN B 1 99 ? -12.117 -0.457 -3.18 1 88.56 99 GLN B CA 1
ATOM 1519 C C . GLN B 1 99 ? -11.984 -0.42 -1.66 1 88.56 99 GLN B C 1
ATOM 1521 O O . GLN B 1 99 ? -12.602 -1.221 -0.957 1 88.56 99 GLN B O 1
ATOM 1526 N N . ASP B 1 100 ? -11.078 0.363 -1.18 1 70.81 100 ASP B N 1
ATOM 1527 C CA . ASP B 1 100 ? -10.875 0.555 0.253 1 70.81 100 ASP B CA 1
ATOM 1528 C C . ASP B 1 100 ? -12.047 1.321 0.872 1 70.81 100 ASP B C 1
ATOM 1530 O O . ASP B 1 100 ? -12.344 2.445 0.46 1 70.81 100 ASP B O 1
ATOM 1534 N N . ARG B 1 101 ? -13.008 0.632 1.502 1 62.31 101 ARG B N 1
ATOM 1535 C CA . ARG B 1 101 ? -14.188 1.29 2.064 1 62.31 101 ARG B CA 1
ATOM 1536 C C . ARG B 1 101 ? -14 1.556 3.557 1 62.31 101 ARG B C 1
ATOM 1538 O O . ARG B 1 101 ? -13.289 0.818 4.242 1 62.31 101 ARG B O 1
#

Solvent-accessible surface area (backbone atoms only — not comparable to full-atom values): 11666 Å² total; per-residue (Å²): 132,81,79,74,76,74,75,74,71,78,75,73,72,69,74,68,68,70,69,68,78,70,56,87,67,52,46,21,31,25,34,37,46,56,59,93,82,68,54,70,68,54,52,22,46,51,42,26,68,77,70,62,41,42,69,69,54,19,44,51,48,43,48,37,14,68,74,63,46,35,35,72,77,48,65,42,51,63,69,58,32,53,51,50,32,52,53,36,44,74,72,72,38,57,53,46,69,43,46,34,87,133,82,78,74,74,73,74,77,72,77,75,75,71,69,72,68,68,70,68,66,76,69,60,91,64,54,48,22,31,24,34,38,46,58,59,93,82,66,53,72,68,55,53,22,48,51,41,26,69,77,68,61,41,42,68,70,54,19,44,51,49,43,49,37,14,68,74,51,44,35,36,72,77,49,67,41,51,65,69,59,32,54,51,51,33,51,53,36,44,74,72,72,38,58,54,47,68,43,48,34,87

InterPro domains:
  IPR003769 Adaptor protein ClpS, core [PF02617] (25-95)
  IPR014719 Ribosomal protein bL12, C-terminal/adaptor protein ClpS-like [G3DSA:3.30.1390.10] (7-100)
  IPR014719 Ribosomal protein bL12, C-terminal/adaptor protein ClpS-like [SSF54736] (24-98)
  IPR022935 ATP-dependent Clp protease adaptor protein ClpS [MF_00302] (19-101)
  IPR022935 ATP-dependent Clp protease adaptor protein ClpS [PTHR33473] (15-100)

Foldseek 3Di:
DPPPPDPPDPPPPPPPPCPVCVDPFFKKWKKFFDDPPDDLVLQLVLLCVLPVDDSVVSSVQSVCRVPVGMGTRDIGHPVVNVVVQVSCVVSVTHMDMDGDD/DPPPPPPDDPPPPPPPPCPVCVDPFFKKWKKFFDDPPDDLVLQLVLLCVLPVDDSVVSSVQSVCRVPVGMGTRDIGHPVVNVVVQVSCVVSVTHMDMDGHD

Secondary structure (DSSP, 8-state):
-----------------------SPPPEEEEEE--TTS-HHHHHHHHHHHH---HHHHHHHHHHHHHHSEEEEEEE-HHHHHHHHHHHHHTT--EEEEEB-/-----------------------SPPPEEEEEE--TTS-HHHHHHHHHHHH---HHHHHHHHHHHHHHSEEEEEEE-HHHHHHHHHHHHHTT--EEEEEB-

pLDDT: mean 81.05, std 25.71, range [26.92, 98.88]